Protein AF-A0A6L9EPS0-F1 (afdb_monomer)

Organism: Clostridium butyricum (NCBI:txid1492)

Mean predicted aligned error: 16.97 Å

Nearest PDB structures (foldseek):
  5bxg-assembly1_A  TM=6.285E-01  e=1.156E-06  Clostridioides difficile 630
  4les-assembly1_A  TM=7.112E-01  e=1.252E-05  Bacillus anthracis
  4eae-assembly1_A  TM=6.842E-01  e=1.317E-03  Listeria monocytogenes EGD-e
  4eae-assembly1_B  TM=6.795E-01  e=3.307E-03  Listeria monocytogenes EGD-e

Radius of gyration: 28.05 Å; Cα contacts (8 Å, |Δi|>4): 362; chains: 1; bounding box: 49×71×78 Å

InterPro domains:
  IPR029050 Immunoprotective extracellular, immunoglobulin-like domain superfamily [G3DSA:2.60.40.1240] (84-210)
  IPR029051 Domain of unknown function DUF4352 [PF11611] (85-205)

Sequence (211 aa):
MIKCKTCGADIASSAKSCPGCGAKNKKPFYTRWWFILIVIFVIIGALGSGGSKKDNSTTTANKTNDSSSISSSTDSKEENTTKNYSVGDTVELKDYKVTVNGVRTVTQDNTGYIKAEEGKEFFLVDCTVENTSSKDQAVSSIMMFKIVDKDGRSYDQALFTDANGQLDGTVGSGRKITGEYCVQVPQGQTGLELEFNSSLINNQQIIVSLN

Structure (mmCIF, N/CA/C/O backbone):
data_AF-A0A6L9EPS0-F1
#
_entry.id   AF-A0A6L9EPS0-F1
#
loop_
_atom_site.group_PDB
_atom_site.id
_atom_site.type_symbol
_atom_site.label_atom_id
_atom_site.label_alt_id
_atom_site.label_comp_id
_atom_site.label_asym_id
_atom_site.label_entity_id
_atom_site.label_seq_id
_atom_site.pdbx_PDB_ins_code
_atom_site.Cartn_x
_atom_site.Cartn_y
_atom_site.Cartn_z
_atom_site.occupancy
_atom_site.B_iso_or_equiv
_atom_site.auth_seq_id
_atom_site.auth_comp_id
_atom_site.auth_asym_id
_atom_site.auth_atom_id
_atom_site.pdbx_PDB_model_num
ATOM 1 N N . MET A 1 1 ? -21.828 38.452 -38.512 1.00 76.44 1 MET A N 1
ATOM 2 C CA . MET A 1 1 ? -22.063 38.940 -37.134 1.00 76.44 1 MET A CA 1
ATOM 3 C C . MET A 1 1 ? -22.950 37.940 -36.411 1.00 76.44 1 MET A C 1
ATOM 5 O O . MET A 1 1 ? -23.665 37.209 -37.082 1.00 76.44 1 MET A O 1
ATOM 9 N N . ILE A 1 2 ? -22.857 37.849 -35.088 1.00 85.25 2 ILE A N 1
ATOM 10 C CA . ILE A 1 2 ? -23.683 36.974 -34.246 1.00 85.25 2 ILE A CA 1
ATOM 11 C C . ILE A 1 2 ? -24.305 37.800 -33.120 1.00 85.25 2 ILE A C 1
ATOM 13 O O . ILE A 1 2 ? -23.740 38.812 -32.715 1.00 85.25 2 ILE A O 1
ATOM 17 N N . LYS A 1 3 ? -25.437 37.352 -32.581 1.00 88.44 3 LYS A N 1
ATOM 18 C CA . LYS A 1 3 ? -26.054 37.968 -31.403 1.00 88.44 3 LYS A CA 1
ATOM 19 C C . LYS A 1 3 ? -25.351 37.492 -30.133 1.00 88.44 3 LYS A C 1
ATOM 21 O O . LYS A 1 3 ? -25.090 36.298 -29.965 1.00 88.44 3 LYS A O 1
ATOM 26 N N . CYS A 1 4 ? -25.053 38.411 -29.219 1.00 84.81 4 CYS A N 1
ATOM 27 C CA . CYS A 1 4 ? -24.595 38.062 -27.882 1.00 84.81 4 CYS A CA 1
ATOM 28 C C . CYS A 1 4 ? -25.683 37.248 -27.170 1.00 84.81 4 CYS A C 1
ATOM 30 O O . CYS A 1 4 ? -26.812 37.709 -27.031 1.00 84.81 4 CYS A O 1
ATOM 32 N N . LYS A 1 5 ? -25.329 36.062 -26.668 1.00 82.75 5 LYS A N 1
ATOM 33 C CA . LYS A 1 5 ? -26.270 35.168 -25.973 1.00 82.75 5 LYS A CA 1
ATOM 34 C C . LYS A 1 5 ? -26.779 35.710 -24.632 1.00 82.75 5 LYS A C 1
ATOM 36 O O . LYS A 1 5 ? -27.714 35.146 -24.085 1.00 82.75 5 LYS A O 1
ATOM 41 N N . THR A 1 6 ? -26.157 36.761 -24.101 1.00 86.88 6 THR A N 1
ATOM 42 C CA . THR A 1 6 ? -26.504 37.340 -22.796 1.00 86.88 6 THR A CA 1
ATOM 43 C C . THR A 1 6 ? -27.324 38.618 -22.933 1.00 86.88 6 THR A C 1
ATOM 45 O O . THR A 1 6 ? -28.330 38.755 -22.253 1.00 86.88 6 THR A O 1
ATOM 48 N N . CYS A 1 7 ? -26.927 39.545 -23.812 1.00 88.62 7 CYS A N 1
ATOM 49 C CA . CYS A 1 7 ? -27.596 40.848 -23.938 1.00 88.62 7 CYS A CA 1
ATOM 50 C C . CYS A 1 7 ? -28.221 41.126 -25.313 1.00 88.62 7 CYS A C 1
ATOM 52 O O . CYS A 1 7 ? -28.772 42.201 -25.518 1.00 88.62 7 CYS A O 1
ATOM 54 N N . GLY A 1 8 ? -28.104 40.216 -26.286 1.00 86.81 8 GLY A N 1
ATOM 55 C CA . GLY A 1 8 ? -28.708 40.381 -27.614 1.00 86.81 8 GLY A CA 1
ATOM 56 C C . GLY A 1 8 ? -28.038 41.413 -28.533 1.00 86.81 8 GLY A C 1
ATOM 57 O O . GLY A 1 8 ? -28.485 41.587 -29.666 1.00 86.81 8 GLY A O 1
ATOM 58 N N . ALA A 1 9 ? -26.957 42.069 -28.100 1.00 88.38 9 ALA A N 1
ATOM 59 C CA . ALA A 1 9 ? -26.195 42.985 -28.948 1.00 88.38 9 ALA A CA 1
ATOM 60 C C . ALA A 1 9 ? -25.539 42.249 -30.130 1.00 88.38 9 ALA A C 1
ATOM 62 O O . ALA A 1 9 ? -25.075 41.113 -29.979 1.00 88.38 9 ALA A O 1
ATOM 63 N N . ASP A 1 10 ? -25.464 42.897 -31.292 1.00 89.12 10 ASP A N 1
ATOM 64 C CA . ASP A 1 10 ? -24.735 42.371 -32.447 1.00 89.12 10 ASP A CA 1
ATOM 65 C C . ASP A 1 10 ? -23.225 42.464 -32.214 1.00 89.12 10 ASP A C 1
ATOM 67 O O . ASP A 1 10 ? -22.684 43.525 -31.909 1.00 89.12 10 ASP A O 1
ATOM 71 N N . ILE A 1 11 ? -22.535 41.331 -32.337 1.00 85.38 11 ILE A N 1
ATOM 72 C CA . ILE A 1 11 ? -21.087 41.227 -32.157 1.00 85.38 11 ILE A CA 1
ATOM 73 C C . ILE A 1 11 ? -20.438 40.517 -33.350 1.00 85.38 11 ILE A C 1
ATOM 75 O O . ILE A 1 11 ? -21.043 39.685 -34.033 1.00 85.38 11 ILE A O 1
ATOM 79 N N . ALA A 1 12 ? -19.167 40.813 -33.615 1.00 81.12 12 ALA A N 1
ATOM 80 C CA . ALA A 1 12 ? -18.386 40.039 -34.573 1.00 81.12 12 ALA A CA 1
ATOM 81 C C . ALA A 1 12 ? -18.214 38.593 -34.069 1.00 81.12 12 ALA A C 1
ATOM 83 O O . ALA A 1 12 ? -17.960 38.366 -32.886 1.00 81.12 12 ALA A O 1
ATOM 84 N N . SER A 1 13 ? -18.308 37.602 -34.960 1.00 75.75 13 SER A N 1
ATOM 85 C CA . SER A 1 13 ? -18.150 36.179 -34.607 1.00 75.75 13 SER A CA 1
ATOM 86 C C . SER A 1 13 ? -16.760 35.843 -34.051 1.00 75.75 13 SER A C 1
ATOM 88 O O . SER A 1 13 ? -16.603 34.848 -33.346 1.00 75.75 13 SER A O 1
ATOM 90 N N . SER A 1 14 ? -15.762 36.682 -34.339 1.00 77.25 14 SER A N 1
ATOM 91 C CA . SER A 1 14 ? -14.388 36.588 -33.841 1.00 77.25 14 SER A CA 1
ATOM 92 C C . SER A 1 14 ? -14.139 37.333 -32.524 1.00 77.25 14 SER A C 1
ATOM 94 O O . SER A 1 14 ? -13.079 37.141 -31.927 1.00 77.25 14 SER A O 1
ATOM 96 N N . ALA A 1 15 ? -15.076 38.164 -32.047 1.00 80.19 15 ALA A N 1
ATOM 97 C CA . ALA A 1 15 ? -14.898 38.914 -30.805 1.00 80.19 15 ALA A CA 1
ATOM 98 C C . ALA A 1 15 ? -14.770 37.943 -29.624 1.00 80.19 15 ALA A C 1
ATOM 100 O O . ALA A 1 15 ? -15.574 37.025 -29.504 1.00 80.19 15 ALA A O 1
ATOM 101 N N . LYS A 1 16 ? -13.769 38.129 -28.753 1.00 79.31 16 LYS A N 1
ATOM 102 C CA . LYS A 1 16 ? -13.512 37.248 -27.593 1.00 79.31 16 LYS A CA 1
ATOM 103 C C . LYS A 1 16 ? -14.470 37.521 -26.424 1.00 79.31 16 LYS A C 1
ATOM 105 O O . LYS A 1 16 ? -14.809 36.607 -25.671 1.00 79.31 16 LYS A O 1
ATOM 110 N N . SER A 1 17 ? -14.952 38.757 -26.330 1.00 85.00 17 SER A N 1
ATOM 111 C CA . SER A 1 17 ? -15.933 39.222 -25.348 1.00 85.00 17 SER A CA 1
ATOM 112 C C . SER A 1 17 ? -16.893 40.221 -25.997 1.00 85.00 17 SER A C 1
ATOM 114 O O . SER A 1 17 ? -16.527 40.904 -26.952 1.00 85.00 17 SER A O 1
ATOM 116 N N . CYS A 1 18 ? -18.123 40.297 -25.491 1.00 85.94 18 CYS A N 1
ATOM 117 C CA . CYS A 1 18 ? -19.129 41.255 -25.934 1.00 85.94 18 CYS A CA 1
ATOM 118 C C . CYS A 1 18 ? -18.791 42.667 -25.416 1.00 85.94 18 CYS A C 1
ATOM 120 O O . CYS A 1 18 ? -18.634 42.819 -24.205 1.00 85.94 18 CYS A O 1
ATOM 122 N N . PRO A 1 19 ? -18.732 43.701 -26.275 1.00 84.38 19 PRO A N 1
ATOM 123 C CA . PRO A 1 19 ? -18.435 45.071 -25.849 1.00 84.38 19 PRO A CA 1
ATOM 124 C C . PRO A 1 19 ? -19.578 45.730 -25.061 1.00 84.38 19 PRO A C 1
ATOM 126 O O . PRO A 1 19 ? -19.325 46.663 -24.314 1.00 84.38 19 PRO A O 1
ATOM 129 N N . GLY A 1 20 ? -20.822 45.250 -25.199 1.00 85.69 20 GLY A N 1
ATOM 130 C CA . GLY A 1 20 ? -21.978 45.828 -24.504 1.00 85.69 20 GLY A CA 1
ATOM 131 C C . GLY A 1 20 ? -22.152 45.353 -23.057 1.00 85.69 20 GLY A C 1
ATOM 132 O O . GLY A 1 20 ? -22.515 46.143 -22.198 1.00 85.69 20 GLY A O 1
ATOM 133 N N . CYS A 1 21 ? -21.902 44.070 -22.772 1.00 88.31 21 CYS A N 1
ATOM 134 C CA . CYS A 1 21 ? -22.127 43.490 -21.435 1.00 88.31 21 CYS A CA 1
ATOM 135 C C . CYS A 1 21 ? -20.921 42.736 -20.852 1.00 88.31 21 CYS A C 1
ATOM 137 O O . CYS A 1 21 ? -21.019 42.154 -19.777 1.00 88.31 21 CYS A O 1
ATOM 139 N N . GLY A 1 22 ? -19.797 42.660 -21.570 1.00 84.88 22 GLY A N 1
ATOM 140 C CA . GLY A 1 22 ? -18.597 41.947 -21.118 1.00 84.88 22 GLY A CA 1
ATOM 141 C C . GLY A 1 22 ? -18.671 40.415 -21.192 1.00 84.88 22 GLY A C 1
ATOM 142 O O . GLY A 1 22 ? -17.676 39.745 -20.911 1.00 84.88 22 GLY A O 1
ATOM 143 N N . ALA A 1 23 ? -19.802 39.829 -21.605 1.00 86.56 23 ALA A N 1
ATOM 144 C CA . ALA A 1 23 ? -19.956 38.376 -21.684 1.00 86.56 23 ALA A CA 1
ATOM 145 C C . ALA A 1 23 ? -18.945 37.739 -22.658 1.00 86.56 23 ALA A C 1
ATOM 147 O O . ALA A 1 23 ? -18.790 38.180 -23.799 1.00 86.56 23 ALA A O 1
ATOM 148 N N . LYS A 1 24 ? -18.263 36.672 -22.223 1.00 82.44 24 LYS A N 1
ATOM 149 C CA . LYS A 1 24 ? -17.265 35.961 -23.040 1.00 82.44 24 LYS A CA 1
ATOM 150 C C . LYS A 1 24 ? -17.944 35.215 -24.190 1.00 82.44 24 LYS A C 1
ATOM 152 O O . LYS A 1 24 ? -18.799 34.360 -23.965 1.00 82.44 24 LYS A O 1
ATOM 157 N N . ASN A 1 25 ? -17.499 35.465 -25.415 1.00 79.19 25 ASN A N 1
ATOM 158 C CA . ASN A 1 25 ? -17.957 34.739 -26.595 1.00 79.19 25 ASN A CA 1
ATOM 159 C C . ASN A 1 25 ? -17.116 33.464 -26.760 1.00 79.19 25 ASN A C 1
ATOM 161 O O . ASN A 1 25 ? -16.078 33.442 -27.425 1.00 79.19 25 ASN A O 1
ATOM 165 N N . LYS A 1 26 ? -17.527 32.394 -26.073 1.00 71.81 26 LYS A N 1
ATOM 166 C CA . LYS A 1 26 ? -16.850 31.097 -26.164 1.00 71.81 26 LYS A CA 1
ATOM 167 C C . LYS A 1 26 ? -17.215 30.430 -27.492 1.00 71.81 26 LYS A C 1
ATOM 169 O O . LYS A 1 26 ? -18.380 30.106 -27.718 1.00 71.81 26 LYS A O 1
ATOM 174 N N . LYS A 1 27 ? -16.209 30.181 -28.340 1.00 71.19 27 LYS A N 1
ATOM 175 C CA . LYS A 1 27 ? -16.380 29.358 -29.546 1.00 71.19 27 LYS A CA 1
ATOM 176 C C . LYS A 1 27 ? -16.970 27.996 -29.153 1.00 71.19 27 LYS A C 1
ATOM 178 O O . LYS A 1 27 ? -16.518 27.418 -28.155 1.00 71.19 27 LYS A O 1
ATOM 183 N N . PRO A 1 28 ? -17.965 27.486 -29.894 1.00 72.62 28 PRO A N 1
ATOM 184 C CA . PRO A 1 28 ? -18.581 26.212 -29.571 1.00 72.62 28 PRO A CA 1
ATOM 185 C C . PRO A 1 28 ? -17.548 25.086 -29.667 1.00 72.62 28 PRO A C 1
ATOM 187 O O . PRO A 1 28 ? -16.637 25.126 -30.499 1.00 72.62 28 PRO A O 1
ATOM 190 N N . PHE A 1 29 ? -17.673 24.089 -28.791 1.00 75.62 29 PHE A N 1
ATOM 191 C CA . PHE A 1 29 ? -16.669 23.034 -28.627 1.00 75.62 29 PHE A CA 1
ATOM 192 C C . PHE A 1 29 ? -16.396 22.251 -29.923 1.00 75.62 29 PHE A C 1
ATOM 194 O O . PHE A 1 29 ? -15.259 21.832 -30.123 1.00 75.62 29 PHE A O 1
ATOM 201 N N . TYR A 1 30 ? -17.373 22.162 -30.835 1.00 77.81 30 TYR A N 1
ATOM 202 C CA . TYR A 1 30 ? -17.244 21.481 -32.128 1.00 77.81 30 TYR A CA 1
ATOM 203 C C . TYR A 1 30 ? -16.315 22.168 -33.141 1.00 77.81 30 TYR A C 1
ATOM 205 O O . TYR A 1 30 ? -15.952 21.571 -34.145 1.00 77.81 30 TYR A O 1
ATOM 213 N N . THR A 1 31 ? -15.897 23.410 -32.883 1.00 75.00 31 THR A N 1
ATOM 214 C CA . THR A 1 31 ? -14.885 24.107 -33.705 1.00 75.00 31 THR A CA 1
ATOM 215 C C . THR A 1 31 ? -13.456 23.873 -33.217 1.00 75.00 31 THR A C 1
ATOM 217 O O . THR A 1 31 ? -12.507 24.398 -33.797 1.00 75.00 31 THR A O 1
ATOM 220 N N . ARG A 1 32 ? -13.277 23.122 -32.124 1.00 83.12 32 ARG A N 1
ATOM 221 C CA . ARG A 1 32 ? -11.955 22.788 -31.593 1.00 83.12 32 ARG A CA 1
ATOM 222 C C . ARG A 1 32 ? -11.424 21.537 -32.299 1.00 83.12 32 ARG A C 1
ATOM 224 O O . ARG A 1 32 ? -12.147 20.555 -32.424 1.00 83.12 32 ARG A O 1
ATOM 231 N N . TRP A 1 33 ? -10.147 21.549 -32.679 1.00 85.19 33 TRP A N 1
ATOM 232 C CA . TRP A 1 33 ? -9.515 20.484 -33.473 1.00 85.19 33 TRP A CA 1
ATOM 233 C C . TRP A 1 33 ? -9.671 19.077 -32.864 1.00 85.19 33 TRP A C 1
ATOM 235 O O . TRP A 1 33 ? -10.027 18.145 -33.577 1.00 85.19 33 TRP A O 1
ATOM 245 N N . TRP A 1 34 ? -9.532 18.929 -31.542 1.00 87.06 34 TRP A N 1
ATOM 246 C CA . TRP A 1 34 ? -9.734 17.638 -30.861 1.00 87.06 34 TRP A CA 1
ATOM 247 C C . TRP A 1 34 ? -11.134 17.026 -31.084 1.00 87.06 34 TRP A C 1
ATOM 249 O O . TRP A 1 34 ? -11.252 15.814 -31.211 1.00 87.06 34 TRP A O 1
ATOM 259 N N . PHE A 1 35 ? -12.188 17.844 -31.208 1.00 85.50 35 PHE A N 1
ATOM 260 C CA . PHE A 1 35 ? -13.546 17.353 -31.465 1.00 85.50 35 PHE A CA 1
ATOM 261 C C . PHE A 1 35 ? -13.715 16.883 -32.916 1.00 85.50 35 PHE A C 1
ATOM 263 O O . PHE A 1 35 ? -14.392 15.891 -33.170 1.00 85.50 35 PHE A O 1
ATOM 270 N N . ILE A 1 36 ? -13.051 17.553 -33.864 1.00 86.62 36 ILE A N 1
ATOM 271 C CA . ILE A 1 36 ? -13.021 17.137 -35.274 1.00 86.62 36 ILE A CA 1
ATOM 272 C C . ILE A 1 36 ? -12.332 15.766 -35.407 1.00 86.62 36 ILE A C 1
ATOM 274 O O . ILE A 1 36 ? -12.821 14.916 -36.146 1.00 86.62 36 ILE A O 1
ATOM 278 N N . LEU A 1 37 ? -11.259 15.509 -34.644 1.00 86.62 37 LEU A N 1
ATOM 279 C CA . LEU A 1 37 ? -10.592 14.199 -34.628 1.00 86.62 37 LEU A CA 1
ATOM 280 C C . LEU A 1 37 ? -11.490 13.077 -34.084 1.00 86.62 37 LEU A C 1
ATOM 282 O O . LEU A 1 37 ? -11.513 11.996 -34.666 1.00 86.62 37 LEU A O 1
ATOM 286 N N . ILE A 1 38 ? -12.268 13.332 -33.027 1.00 87.06 38 ILE A N 1
ATOM 287 C CA . ILE A 1 38 ? -13.207 12.342 -32.467 1.00 87.06 38 ILE A CA 1
ATOM 288 C C . ILE A 1 38 ? -14.259 11.931 -33.508 1.00 87.06 38 ILE A C 1
ATOM 290 O O . ILE A 1 38 ? -14.507 10.742 -33.692 1.00 87.06 38 ILE A O 1
ATOM 294 N N . VAL A 1 39 ? -14.846 12.892 -34.230 1.00 85.50 39 VAL A N 1
ATOM 295 C CA . VAL A 1 39 ? -15.856 12.597 -35.265 1.00 85.50 39 VAL A CA 1
ATOM 296 C C . VAL A 1 39 ? -15.264 11.758 -36.405 1.00 85.50 39 VAL A C 1
ATOM 298 O O . VAL A 1 39 ? -15.912 10.820 -36.865 1.00 85.50 39 VAL A O 1
ATOM 301 N N . ILE A 1 40 ? -14.024 12.034 -36.824 1.00 84.56 40 ILE A N 1
ATOM 302 C CA . ILE A 1 40 ? -13.328 11.237 -37.848 1.00 84.56 40 ILE A CA 1
ATOM 303 C C . ILE A 1 40 ? -13.128 9.789 -37.376 1.00 84.56 40 ILE A C 1
ATOM 305 O O . ILE A 1 40 ? -13.418 8.861 -38.129 1.00 84.56 40 ILE A O 1
ATOM 309 N N . PHE A 1 41 ? -12.704 9.579 -36.127 1.00 83.62 41 PHE A N 1
ATOM 310 C CA . PHE A 1 41 ? -12.533 8.235 -35.562 1.00 83.62 41 PHE A CA 1
ATOM 311 C C . PHE A 1 41 ? -13.842 7.437 -35.510 1.00 83.62 41 PHE A C 1
ATOM 313 O O . PHE A 1 41 ? -13.843 6.246 -35.813 1.00 83.62 41 PHE A O 1
ATOM 320 N N . VAL A 1 42 ? -14.965 8.086 -35.190 1.00 82.50 42 VAL A N 1
ATOM 321 C CA . VAL A 1 42 ? -16.284 7.432 -35.165 1.00 82.50 42 VAL A CA 1
ATOM 322 C C . VAL A 1 42 ? -16.742 7.027 -36.572 1.00 82.50 42 VAL A C 1
ATOM 324 O O . VAL A 1 42 ? -17.262 5.927 -36.748 1.00 82.50 42 VAL A O 1
ATOM 327 N N . ILE A 1 43 ? -16.510 7.864 -37.591 1.00 77.38 43 ILE A N 1
ATOM 328 C CA . ILE A 1 43 ? -16.865 7.542 -38.986 1.00 77.38 43 ILE A CA 1
ATOM 329 C C . ILE A 1 43 ? -16.010 6.383 -39.521 1.00 77.38 43 ILE A C 1
ATOM 331 O O . ILE A 1 43 ? -16.536 5.491 -40.185 1.00 77.38 43 ILE A O 1
ATOM 335 N N . ILE A 1 44 ? -14.711 6.354 -39.204 1.00 70.62 44 ILE A N 1
ATOM 336 C CA . ILE A 1 44 ? -13.817 5.253 -39.598 1.00 70.62 44 ILE A CA 1
ATOM 337 C C . ILE A 1 44 ? -14.200 3.957 -38.867 1.00 70.62 44 ILE A C 1
ATOM 339 O O . ILE A 1 44 ? -14.236 2.893 -39.483 1.00 70.62 44 ILE A O 1
ATOM 343 N N . GLY A 1 45 ? -14.567 4.041 -37.584 1.00 63.62 45 GLY A N 1
ATOM 344 C CA . GLY A 1 45 ? -15.044 2.897 -36.803 1.00 63.62 45 GLY A CA 1
ATOM 345 C C . GLY A 1 45 ? -16.354 2.292 -37.322 1.00 63.62 45 GLY A C 1
ATOM 346 O O . GLY A 1 45 ? -16.552 1.084 -37.216 1.00 63.62 45 GLY A O 1
ATOM 347 N N . ALA A 1 46 ? -17.222 3.095 -37.944 1.00 56.34 46 ALA A N 1
ATOM 348 C CA . ALA A 1 46 ? -18.496 2.633 -38.500 1.00 56.34 46 ALA A CA 1
ATOM 349 C C . ALA A 1 46 ? -18.375 1.919 -39.865 1.00 56.34 46 ALA A C 1
ATOM 351 O O . ALA A 1 46 ? -19.311 1.235 -40.271 1.00 56.34 46 ALA A O 1
ATOM 352 N N . LEU A 1 47 ? -17.237 2.031 -40.564 1.00 52.47 47 LEU A N 1
ATOM 353 C CA . LEU A 1 47 ? -16.991 1.359 -41.854 1.00 52.47 47 LEU A CA 1
ATOM 354 C C . LEU A 1 47 ? -16.191 0.045 -41.724 1.00 52.47 47 LEU A C 1
ATOM 356 O O . LEU A 1 47 ? -15.977 -0.640 -42.720 1.00 52.47 47 LEU A O 1
ATOM 360 N N . GLY A 1 48 ? -15.761 -0.330 -40.514 1.00 53.38 48 GLY A N 1
ATOM 361 C CA . GLY A 1 48 ? -14.878 -1.479 -40.262 1.00 53.38 48 GLY A CA 1
ATOM 362 C C . GLY A 1 48 ? -15.558 -2.830 -40.004 1.00 53.38 48 GLY A C 1
ATOM 363 O O . GLY A 1 48 ? -14.864 -3.800 -39.712 1.00 53.38 48 GLY A O 1
ATOM 364 N N . SER A 1 49 ? -16.887 -2.930 -40.096 1.00 50.66 49 SER A N 1
ATOM 365 C CA . SER A 1 49 ? -17.617 -4.189 -39.884 1.00 50.66 49 SER A CA 1
ATOM 366 C C . SER A 1 49 ? -18.417 -4.561 -41.131 1.00 50.66 49 SER A C 1
ATOM 368 O O . SER A 1 49 ? -19.577 -4.185 -41.283 1.00 50.66 49 SER A O 1
ATOM 370 N N . GLY A 1 50 ? -17.774 -5.275 -42.061 1.00 40.66 50 GLY A N 1
ATOM 371 C CA . GLY A 1 50 ? -18.438 -5.767 -43.266 1.00 40.66 50 GLY A CA 1
ATOM 372 C C . GLY A 1 50 ? -17.538 -6.553 -44.223 1.00 40.66 50 GLY A C 1
ATOM 373 O O . GLY A 1 50 ? -16.970 -5.976 -45.139 1.00 40.66 50 GLY A O 1
ATOM 374 N N . GLY A 1 51 ? -17.509 -7.884 -44.073 1.00 36.28 51 GLY A N 1
ATOM 375 C CA . GLY A 1 51 ? -17.520 -8.794 -45.230 1.00 36.28 51 GLY A CA 1
ATOM 376 C C . GLY A 1 51 ? -16.221 -9.489 -45.678 1.00 36.28 51 GLY A C 1
ATOM 377 O O . GLY A 1 51 ? -15.406 -8.925 -46.392 1.00 36.28 51 GLY A O 1
ATOM 378 N N . SER A 1 52 ? -16.181 -10.800 -45.405 1.00 37.34 52 SER A N 1
ATOM 379 C CA . SER A 1 52 ? -16.042 -11.878 -46.409 1.00 37.34 52 SER A CA 1
ATOM 380 C C . SER A 1 52 ? -14.701 -12.146 -47.122 1.00 37.34 52 SER A C 1
ATOM 382 O O . SER A 1 52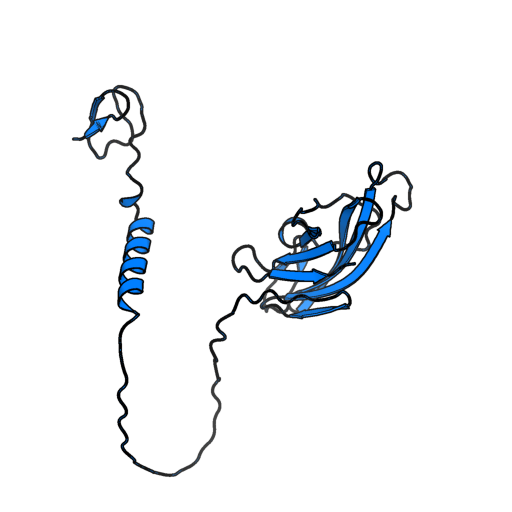 ? -14.363 -11.545 -48.133 1.00 37.34 52 SER A O 1
ATOM 384 N N . LYS A 1 53 ? -14.052 -13.224 -46.656 1.00 40.50 53 LYS A N 1
ATOM 385 C CA . LYS A 1 53 ? -13.571 -14.410 -47.405 1.00 40.50 53 LYS A CA 1
ATOM 386 C C . LYS A 1 53 ? -13.094 -14.215 -48.858 1.00 40.50 53 LYS A C 1
ATOM 388 O O . LYS A 1 53 ? -13.910 -14.048 -49.763 1.00 40.50 53 LYS A O 1
ATOM 393 N N . LYS A 1 54 ? -11.806 -14.494 -49.103 1.00 30.06 54 LYS A N 1
ATOM 394 C CA . LYS A 1 54 ? -11.349 -15.101 -50.364 1.00 30.06 54 LYS A CA 1
ATOM 395 C C . LYS A 1 54 ? -10.071 -15.918 -50.164 1.00 30.06 54 LYS A C 1
ATOM 397 O O . LYS A 1 54 ? -8.997 -15.362 -49.960 1.00 30.06 54 LYS A O 1
ATOM 402 N N . ASP A 1 55 ? -10.227 -17.235 -50.249 1.00 36.09 55 ASP A N 1
ATOM 403 C CA . ASP A 1 55 ? -9.145 -18.177 -50.512 1.00 36.09 55 ASP A CA 1
ATOM 404 C C . ASP A 1 55 ? -8.536 -17.882 -51.888 1.00 36.09 55 ASP A C 1
ATOM 406 O O . ASP A 1 55 ? -9.270 -17.689 -52.863 1.00 36.09 55 ASP A O 1
ATOM 410 N N . ASN A 1 56 ? -7.208 -17.911 -51.996 1.00 31.17 56 ASN A N 1
ATOM 411 C CA . ASN A 1 56 ? -6.584 -18.318 -53.247 1.00 31.17 56 ASN A CA 1
ATOM 412 C C . ASN A 1 56 ? -5.281 -19.074 -52.983 1.00 31.17 56 ASN A C 1
ATOM 414 O O . ASN A 1 56 ? -4.288 -18.525 -52.512 1.00 31.17 56 ASN A O 1
ATOM 418 N N . SER A 1 57 ? -5.340 -20.363 -53.298 1.00 32.69 57 SER A N 1
ATOM 419 C CA . SER A 1 57 ? -4.219 -21.282 -53.409 1.00 32.69 57 SER A CA 1
ATOM 420 C C . SER A 1 57 ? -3.417 -20.947 -54.663 1.00 32.69 57 SER A C 1
ATOM 422 O O . SER A 1 57 ? -3.999 -20.867 -55.741 1.00 32.69 57 SER A O 1
ATOM 424 N N . THR A 1 58 ? -2.094 -20.806 -54.561 1.00 28.20 58 THR A N 1
ATOM 425 C CA . THR A 1 58 ? -1.175 -21.251 -55.620 1.00 28.20 58 THR A CA 1
ATOM 426 C C . THR A 1 58 ? 0.194 -21.569 -55.019 1.00 28.20 58 THR A C 1
ATOM 428 O O . THR A 1 58 ? 0.865 -20.735 -54.420 1.00 28.20 58 THR A O 1
ATOM 431 N N . THR A 1 59 ? 0.568 -22.825 -55.203 1.00 31.12 59 THR A N 1
ATOM 432 C CA . THR A 1 59 ? 1.832 -23.497 -54.920 1.00 31.12 59 THR A CA 1
ATOM 433 C C . THR A 1 59 ? 3.019 -22.834 -55.624 1.00 31.12 59 THR A C 1
ATOM 435 O O . THR A 1 59 ? 2.927 -22.557 -56.815 1.00 31.12 59 THR A O 1
ATOM 438 N N . THR A 1 60 ? 4.171 -22.705 -54.960 1.00 29.28 60 THR A N 1
ATOM 439 C CA . THR A 1 60 ? 5.498 -22.950 -55.566 1.00 29.28 60 THR A CA 1
ATOM 440 C C . THR A 1 60 ? 6.500 -23.254 -54.454 1.00 29.28 60 THR A C 1
ATOM 442 O O . THR A 1 60 ? 6.756 -22.434 -53.579 1.00 29.28 60 THR A O 1
ATOM 445 N N . ALA A 1 61 ? 7.043 -24.468 -54.494 1.00 33.62 61 ALA A N 1
ATOM 446 C CA . ALA A 1 61 ? 8.146 -24.912 -53.663 1.00 33.62 61 ALA A CA 1
ATOM 447 C C . ALA A 1 61 ? 9.478 -24.453 -54.272 1.00 33.62 61 ALA A C 1
ATOM 449 O O . ALA A 1 61 ? 9.697 -24.647 -55.466 1.00 33.62 61 ALA A O 1
ATOM 450 N N . ASN A 1 62 ? 10.393 -23.940 -53.446 1.00 31.81 62 ASN A N 1
ATOM 451 C CA . ASN A 1 62 ? 11.823 -24.104 -53.689 1.00 31.81 62 ASN A CA 1
ATOM 452 C C . ASN A 1 62 ? 12.608 -24.099 -52.364 1.00 31.81 62 ASN A C 1
ATOM 454 O O . ASN A 1 62 ? 12.355 -23.282 -51.481 1.00 31.81 62 ASN A O 1
ATOM 458 N N . LYS A 1 63 ? 13.525 -25.063 -52.224 1.00 38.69 63 LYS A N 1
ATOM 459 C CA . LYS A 1 63 ? 14.470 -25.241 -51.104 1.00 38.69 63 LYS A CA 1
ATOM 460 C C . LYS A 1 63 ? 15.617 -24.224 -51.202 1.00 38.69 63 LYS A C 1
ATOM 462 O O . LYS A 1 63 ? 16.088 -24.033 -52.314 1.00 38.69 63 LYS A O 1
ATOM 467 N N . THR A 1 64 ? 16.118 -23.697 -50.072 1.00 25.95 64 THR A N 1
ATOM 468 C CA . THR A 1 64 ? 17.424 -24.034 -49.424 1.00 25.95 64 THR A CA 1
ATOM 469 C C . THR A 1 64 ? 17.804 -23.053 -48.290 1.00 25.95 64 THR A C 1
ATOM 471 O O . THR A 1 64 ? 17.517 -21.868 -48.383 1.00 25.95 64 THR A O 1
ATOM 474 N N . ASN A 1 65 ? 18.449 -23.609 -47.251 1.00 33.62 65 ASN A N 1
ATOM 475 C CA . ASN A 1 65 ? 19.118 -23.074 -46.041 1.00 33.62 65 ASN A 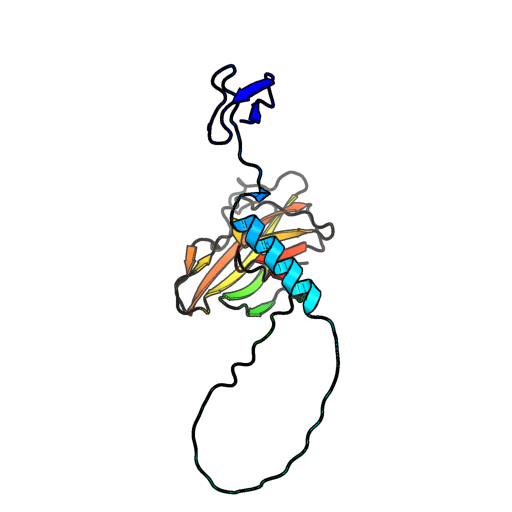CA 1
ATOM 476 C C . ASN A 1 65 ? 19.636 -21.613 -46.034 1.00 33.62 65 ASN A C 1
ATOM 478 O O . ASN A 1 65 ? 20.310 -21.219 -46.978 1.00 33.62 65 ASN A O 1
ATOM 482 N N . ASP A 1 66 ? 19.462 -20.873 -44.924 1.00 28.17 66 ASP A N 1
ATOM 483 C CA . ASP A 1 66 ? 20.474 -20.604 -43.866 1.00 28.17 66 ASP A CA 1
ATOM 484 C C . ASP A 1 66 ? 19.892 -19.669 -42.764 1.00 28.17 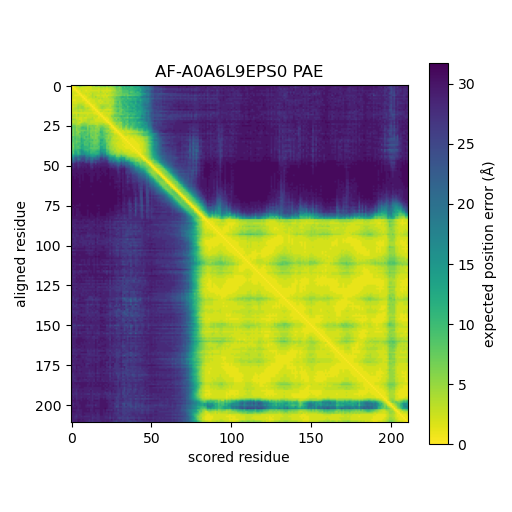66 ASP A C 1
ATOM 486 O O . ASP A 1 66 ? 18.824 -19.083 -42.922 1.00 28.17 66 ASP A O 1
ATOM 490 N N . SER A 1 67 ? 20.587 -19.593 -41.630 1.00 35.66 67 SER A N 1
ATOM 491 C CA . SER A 1 67 ? 20.298 -18.930 -40.356 1.00 35.66 67 SER A CA 1
ATOM 492 C C . SER A 1 67 ? 20.031 -17.423 -40.430 1.00 35.66 67 SER A C 1
ATOM 494 O O . SER A 1 67 ? 20.763 -16.692 -41.093 1.00 35.66 67 SER A O 1
ATOM 496 N N . SER A 1 68 ? 19.111 -16.932 -39.590 1.00 31.12 68 SER A N 1
ATOM 497 C CA . SER A 1 68 ? 19.364 -15.907 -38.551 1.00 31.12 68 SER A CA 1
ATOM 498 C C . SER A 1 68 ? 18.055 -15.306 -38.027 1.00 31.12 68 SER A C 1
ATOM 500 O O . SER A 1 68 ? 17.142 -15.003 -38.787 1.00 31.12 68 SER A O 1
ATOM 502 N N . SER A 1 69 ? 18.012 -15.156 -36.701 1.00 39.22 69 SER A N 1
ATOM 503 C CA . SER A 1 69 ? 17.182 -14.266 -35.875 1.00 39.22 69 SER A CA 1
ATOM 504 C C . SER A 1 69 ? 16.255 -13.275 -36.591 1.00 39.22 69 SER A C 1
ATOM 506 O O . SER A 1 69 ? 16.747 -12.466 -37.369 1.00 39.22 69 SER A O 1
ATOM 508 N N . ILE A 1 70 ? 14.983 -13.205 -36.174 1.00 30.48 70 ILE A N 1
ATOM 509 C CA . ILE A 1 70 ? 14.291 -11.944 -35.843 1.00 30.48 70 ILE A CA 1
ATOM 510 C C . ILE A 1 70 ? 12.979 -12.235 -35.101 1.00 30.48 70 ILE A C 1
ATOM 512 O O . ILE A 1 70 ? 12.200 -13.113 -35.461 1.00 30.48 70 ILE A O 1
ATOM 516 N N . SER A 1 71 ? 12.813 -11.449 -34.039 1.00 35.50 71 SER A N 1
ATOM 517 C CA . SER A 1 71 ? 11.679 -11.241 -33.149 1.00 35.50 71 SER A CA 1
ATOM 518 C C . SER A 1 71 ? 10.298 -11.618 -33.675 1.00 35.50 71 SER A C 1
ATOM 520 O O . SER A 1 71 ? 9.734 -10.967 -34.552 1.00 35.50 71 SER A O 1
ATOM 522 N N . SER A 1 72 ? 9.676 -12.552 -32.967 1.00 29.75 72 SER A N 1
ATOM 523 C CA . SER A 1 72 ? 8.230 -12.617 -32.803 1.00 29.75 72 SER A CA 1
ATOM 524 C C . SER A 1 72 ? 7.774 -11.474 -31.887 1.00 29.75 72 SER A C 1
ATOM 526 O O . SER A 1 72 ? 7.593 -11.662 -30.684 1.00 29.75 72 SER A O 1
ATOM 528 N N . SER A 1 73 ? 7.594 -10.274 -32.437 1.00 39.50 73 SER A N 1
ATOM 529 C CA . SER A 1 73 ? 6.742 -9.259 -31.815 1.00 39.50 73 SER A CA 1
ATOM 530 C C . SER A 1 73 ? 5.294 -9.693 -32.020 1.00 39.50 73 SER A C 1
ATOM 532 O O . SER A 1 73 ? 4.647 -9.332 -32.999 1.00 39.50 73 SER A O 1
ATOM 534 N N . THR A 1 74 ? 4.829 -10.552 -31.115 1.00 31.00 74 THR A N 1
ATOM 535 C CA . THR A 1 74 ? 3.400 -10.790 -30.936 1.00 31.00 74 THR A CA 1
ATOM 536 C C . THR A 1 74 ? 2.870 -9.588 -30.174 1.00 31.00 74 THR A C 1
ATOM 538 O O . THR A 1 74 ? 3.200 -9.400 -29.005 1.00 31.00 74 THR A O 1
ATOM 541 N N . ASP A 1 75 ? 2.099 -8.759 -30.872 1.00 39.41 75 ASP A N 1
ATOM 542 C CA . ASP A 1 75 ? 1.201 -7.771 -30.288 1.00 39.41 75 ASP A CA 1
ATOM 543 C C . ASP A 1 75 ? 0.265 -8.484 -29.302 1.00 39.41 75 ASP A C 1
ATOM 545 O O . ASP A 1 75 ? -0.786 -9.016 -29.669 1.00 39.41 75 ASP A O 1
ATOM 549 N N . SER A 1 76 ? 0.662 -8.520 -28.031 1.00 37.06 76 SER A N 1
ATOM 550 C CA . SER A 1 76 ? -0.243 -8.845 -26.939 1.00 37.06 76 SER A CA 1
ATOM 551 C C . SER A 1 76 ? -1.183 -7.665 -26.766 1.00 37.06 76 SER A C 1
ATOM 553 O O . SER A 1 76 ? -0.884 -6.677 -26.101 1.00 37.06 76 SER A O 1
ATOM 555 N N . LYS A 1 77 ? -2.341 -7.789 -27.408 1.00 37.78 77 LYS A N 1
ATOM 556 C CA . LYS A 1 77 ? -3.564 -7.077 -27.065 1.00 37.78 77 LYS A CA 1
ATOM 557 C C . LYS A 1 77 ? -3.808 -7.287 -25.564 1.00 37.78 77 LYS A C 1
ATOM 559 O O . LYS A 1 77 ? -4.256 -8.358 -25.169 1.00 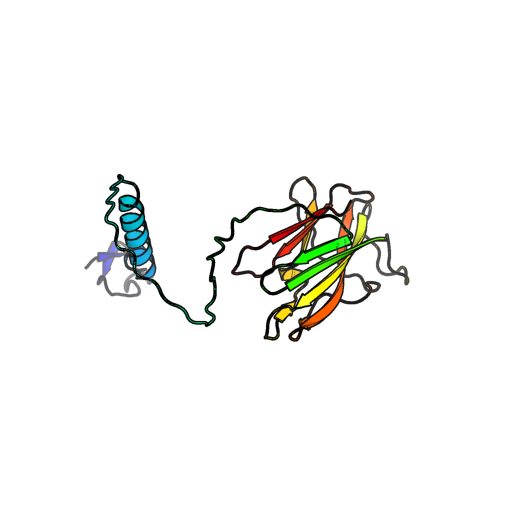37.78 77 LYS A O 1
ATOM 564 N N . GLU A 1 78 ? -3.449 -6.295 -24.747 1.00 41.59 78 GLU A N 1
ATOM 565 C CA . GLU A 1 78 ? -3.729 -6.267 -23.307 1.00 41.59 78 GLU A CA 1
ATOM 566 C C . GLU A 1 78 ? -5.244 -6.246 -23.101 1.00 41.59 78 GLU A C 1
ATOM 568 O O . GLU A 1 78 ? -5.916 -5.213 -23.095 1.00 41.59 78 GLU A O 1
ATOM 573 N N . GLU A 1 79 ? -5.794 -7.445 -22.983 1.00 38.50 79 GLU A N 1
ATOM 574 C CA . GLU A 1 79 ? -7.104 -7.681 -22.423 1.00 38.50 79 GLU A CA 1
ATOM 575 C C . GLU A 1 79 ? -7.044 -7.218 -20.961 1.00 38.50 79 GLU A C 1
ATOM 577 O O . GLU A 1 79 ? -6.241 -7.714 -20.171 1.00 38.50 79 GLU A O 1
ATOM 582 N N . ASN A 1 80 ? -7.848 -6.208 -20.616 1.00 44.69 80 ASN A N 1
ATOM 583 C CA . ASN A 1 80 ? -8.055 -5.750 -19.241 1.00 44.69 80 ASN A CA 1
ATOM 584 C C . ASN A 1 80 ? -8.821 -6.839 -18.470 1.00 44.69 80 ASN A C 1
ATOM 586 O O . ASN A 1 80 ? -10.002 -6.697 -18.166 1.00 44.69 80 ASN A O 1
ATOM 590 N N . THR A 1 81 ? -8.175 -7.974 -18.215 1.00 47.56 81 THR A N 1
ATOM 591 C CA . THR A 1 81 ? -8.697 -8.996 -17.316 1.00 47.56 81 THR A CA 1
ATOM 592 C C . THR A 1 81 ? -8.219 -8.653 -15.916 1.00 47.56 81 THR A C 1
ATOM 594 O O . THR A 1 81 ? -7.052 -8.881 -15.591 1.00 47.56 81 THR A O 1
ATOM 597 N N . THR A 1 82 ? -9.106 -8.101 -15.094 1.00 55.81 82 THR A N 1
ATOM 598 C CA . THR A 1 82 ? -8.909 -8.021 -13.646 1.00 55.81 82 THR A CA 1
ATOM 599 C C . THR A 1 82 ? -8.699 -9.443 -13.127 1.00 55.81 82 THR A C 1
ATOM 601 O O . THR A 1 82 ? -9.625 -10.254 -13.122 1.00 55.81 82 THR A O 1
ATOM 604 N N . LYS A 1 83 ? -7.455 -9.786 -12.786 1.00 67.12 83 LYS A N 1
ATOM 605 C CA . LYS A 1 83 ? -7.111 -11.051 -12.133 1.00 67.12 83 LYS A CA 1
ATOM 606 C C . LYS A 1 83 ? -7.097 -10.814 -10.627 1.00 67.12 83 LYS A C 1
ATOM 608 O O . LYS A 1 83 ? -6.487 -9.849 -10.175 1.00 67.12 83 LYS A O 1
ATOM 613 N N . ASN A 1 84 ? -7.756 -11.702 -9.888 1.00 78.62 84 ASN A N 1
ATOM 614 C CA . ASN A 1 84 ? -7.744 -11.697 -8.430 1.00 78.62 84 ASN A CA 1
ATOM 615 C C . ASN A 1 84 ? -6.510 -12.463 -7.947 1.00 78.62 84 ASN A C 1
ATOM 617 O O . ASN A 1 84 ? -6.310 -13.617 -8.333 1.00 78.62 84 ASN A O 1
ATOM 621 N N . TYR A 1 85 ? -5.703 -11.815 -7.116 1.00 91.62 85 TYR A N 1
ATOM 622 C CA . TYR A 1 85 ? -4.501 -12.371 -6.496 1.00 91.62 85 TYR A CA 1
ATOM 623 C C . TYR A 1 85 ? -4.692 -12.494 -4.984 1.00 91.62 85 TYR A C 1
ATOM 625 O O . TYR A 1 85 ? -5.627 -11.923 -4.424 1.00 91.62 85 TYR A O 1
ATOM 633 N N . SER A 1 86 ? -3.813 -13.232 -4.314 1.00 93.12 86 SER A N 1
ATOM 634 C CA . SER A 1 86 ? -3.830 -13.408 -2.857 1.00 93.12 86 SER A CA 1
ATOM 635 C C . SER A 1 86 ? -2.545 -12.885 -2.213 1.00 93.12 86 SER A C 1
ATOM 637 O O . SER A 1 86 ? -1.524 -12.711 -2.878 1.00 93.12 86 SER A O 1
ATOM 639 N N . VAL A 1 87 ? -2.574 -12.649 -0.899 1.00 96.00 87 VAL A N 1
ATOM 640 C CA . VAL A 1 87 ? -1.360 -12.358 -0.119 1.00 96.00 87 VAL A CA 1
ATOM 641 C C . VAL A 1 87 ? -0.309 -13.452 -0.350 1.00 96.00 87 VAL A C 1
ATOM 643 O O . VAL A 1 87 ? -0.614 -14.643 -0.295 1.00 96.00 87 VAL A O 1
ATOM 646 N N . GLY A 1 88 ? 0.933 -13.040 -0.600 1.00 93.69 88 GLY A N 1
ATOM 647 C CA . GLY A 1 88 ? 2.057 -13.902 -0.965 1.00 93.69 88 GLY A CA 1
ATOM 648 C C . GLY A 1 88 ? 2.296 -14.009 -2.473 1.00 93.69 88 GLY A C 1
ATOM 649 O O . GLY A 1 88 ? 3.412 -14.340 -2.885 1.00 93.69 88 GLY A O 1
ATOM 650 N N . ASP A 1 89 ? 1.305 -13.679 -3.306 1.00 91.44 89 ASP A N 1
ATOM 651 C CA . ASP A 1 89 ? 1.487 -13.671 -4.753 1.00 91.44 89 ASP A CA 1
ATOM 652 C C . ASP A 1 89 ? 2.398 -12.525 -5.188 1.00 91.44 89 ASP A C 1
ATOM 654 O O . ASP A 1 89 ? 2.398 -11.422 -4.636 1.00 91.44 89 ASP A O 1
ATOM 658 N N . THR A 1 90 ? 3.166 -12.796 -6.239 1.00 93.88 90 THR A N 1
ATOM 659 C CA . THR A 1 90 ? 3.964 -11.792 -6.934 1.00 93.88 90 THR A CA 1
ATOM 660 C C . THR A 1 90 ? 3.389 -11.575 -8.321 1.00 93.88 90 THR A C 1
ATOM 662 O O . THR A 1 90 ? 3.369 -12.486 -9.149 1.00 93.88 90 THR A O 1
ATOM 665 N N . VAL A 1 91 ? 2.930 -10.355 -8.573 1.00 91.25 91 VAL A N 1
ATOM 666 C CA . VAL A 1 91 ? 2.259 -9.965 -9.807 1.00 91.25 91 VAL A CA 1
ATOM 667 C C . VAL A 1 91 ? 3.212 -9.159 -10.668 1.00 91.25 91 VAL A C 1
ATOM 669 O O . VAL A 1 91 ? 3.756 -8.143 -10.237 1.00 91.25 91 VAL A O 1
ATOM 672 N N . GLU A 1 92 ? 3.422 -9.621 -11.895 1.00 89.62 92 GLU A N 1
ATOM 673 C CA . GLU A 1 92 ? 4.243 -8.926 -12.879 1.00 89.62 92 GLU A CA 1
ATOM 674 C C . GLU A 1 92 ? 3.358 -8.035 -13.754 1.00 89.62 92 GLU A C 1
ATOM 676 O O . GLU A 1 92 ? 2.390 -8.489 -14.365 1.00 89.62 92 GLU A O 1
ATOM 681 N N . LEU A 1 93 ? 3.697 -6.754 -13.766 1.00 87.69 93 LEU A N 1
ATOM 682 C CA . LEU A 1 93 ? 3.117 -5.691 -14.573 1.00 87.69 93 LEU A CA 1
ATOM 683 C C . LEU A 1 93 ? 4.174 -5.223 -15.571 1.00 87.69 93 LEU A C 1
ATOM 685 O O . LEU A 1 93 ? 5.347 -5.582 -15.471 1.00 87.69 93 LEU A O 1
ATOM 689 N N . LYS A 1 94 ? 3.778 -4.376 -16.522 1.00 85.94 94 LYS A N 1
ATOM 690 C CA . LYS A 1 94 ? 4.697 -3.888 -17.558 1.00 85.94 94 LYS A CA 1
ATOM 691 C C . LYS A 1 94 ? 6.005 -3.303 -17.002 1.00 85.94 94 LYS A C 1
ATOM 693 O O . LYS A 1 94 ? 7.076 -3.678 -17.467 1.00 85.94 94 LYS A O 1
ATOM 698 N N . ASP A 1 95 ? 5.898 -2.385 -16.042 1.00 90.88 95 ASP A N 1
ATOM 699 C CA . ASP A 1 95 ? 7.040 -1.635 -15.489 1.00 90.88 95 ASP A CA 1
ATOM 700 C C . ASP A 1 95 ? 7.334 -1.976 -14.016 1.00 90.88 95 ASP A C 1
ATOM 702 O O . ASP A 1 95 ? 8.291 -1.457 -13.434 1.00 90.88 95 ASP A O 1
ATOM 706 N N . TYR A 1 96 ? 6.525 -2.851 -13.411 1.00 93.31 96 TYR A N 1
ATOM 707 C CA . TYR A 1 96 ? 6.633 -3.203 -12.000 1.00 93.31 96 TYR A CA 1
ATOM 708 C C . TYR A 1 96 ? 6.459 -4.696 -11.754 1.00 93.31 96 TYR A C 1
ATOM 710 O O . TYR A 1 96 ? 5.726 -5.381 -12.458 1.00 93.31 96 TYR A O 1
ATOM 718 N N . LYS A 1 97 ? 7.046 -5.182 -10.666 1.00 94.81 97 LYS A N 1
ATOM 719 C CA . LYS A 1 97 ? 6.665 -6.434 -10.017 1.00 94.81 97 LYS A CA 1
ATOM 720 C C . LYS A 1 97 ? 6.219 -6.116 -8.594 1.00 94.81 97 LYS A C 1
ATOM 722 O O . LYS A 1 97 ? 6.951 -5.464 -7.854 1.00 94.81 97 LYS A O 1
ATOM 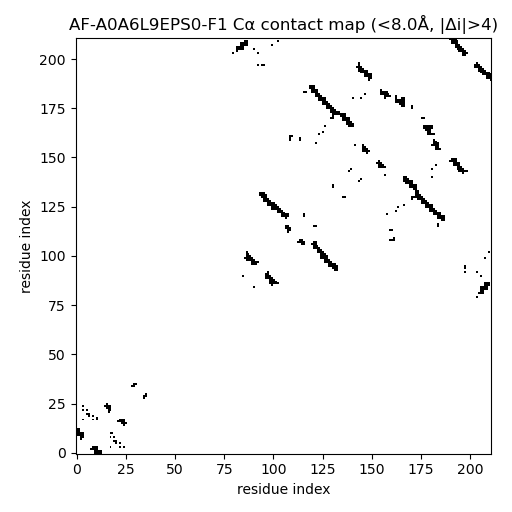727 N N . VAL A 1 98 ? 5.002 -6.517 -8.239 1.00 95.94 98 VAL A N 1
ATOM 728 C CA . VAL A 1 98 ? 4.364 -6.164 -6.964 1.00 95.94 98 VAL A CA 1
ATOM 729 C C . VAL A 1 98 ? 4.074 -7.424 -6.170 1.00 95.94 98 VAL A C 1
ATOM 731 O O . VAL A 1 98 ? 3.491 -8.369 -6.696 1.00 95.94 98 VAL A O 1
ATOM 734 N N . THR A 1 99 ? 4.451 -7.422 -4.899 1.00 97.62 99 THR A N 1
ATOM 735 C CA . THR A 1 99 ? 4.195 -8.517 -3.963 1.00 97.62 99 THR A CA 1
ATOM 736 C C . THR A 1 99 ? 3.513 -7.957 -2.727 1.00 97.62 99 THR A C 1
ATOM 738 O O . THR A 1 99 ? 4.016 -7.001 -2.138 1.00 97.62 99 THR A O 1
ATOM 741 N N . VAL A 1 100 ? 2.401 -8.563 -2.309 1.00 97.75 100 VAL A N 1
ATOM 742 C CA . VAL A 1 100 ? 1.825 -8.322 -0.978 1.00 97.75 100 VAL A CA 1
ATOM 743 C C . VAL A 1 100 ? 2.418 -9.361 -0.038 1.00 97.75 100 VAL A C 1
ATOM 745 O O . VAL A 1 100 ? 2.087 -10.539 -0.128 1.00 97.75 100 VAL A O 1
ATOM 748 N N . ASN A 1 101 ? 3.340 -8.938 0.823 1.00 98.00 101 ASN A N 1
ATOM 749 C CA . ASN A 1 101 ? 4.121 -9.819 1.687 1.00 98.00 101 ASN A CA 1
ATOM 750 C C . ASN A 1 101 ? 3.288 -10.339 2.870 1.00 98.00 101 ASN A C 1
ATOM 752 O O . ASN A 1 101 ? 3.472 -11.474 3.308 1.00 98.00 101 ASN A O 1
ATOM 756 N N . GLY A 1 102 ? 2.381 -9.513 3.394 1.00 98.00 102 GLY A N 1
ATOM 757 C CA . GLY A 1 102 ? 1.579 -9.844 4.565 1.00 98.00 102 GLY A CA 1
ATOM 758 C C . GLY A 1 102 ? 0.656 -8.712 4.995 1.00 98.00 102 GLY A C 1
ATOM 759 O O . GLY A 1 102 ? 0.745 -7.588 4.500 1.00 98.00 102 GLY A O 1
ATOM 760 N N . VAL A 1 103 ? -0.226 -9.024 5.943 1.00 98.38 103 VAL A N 1
ATOM 761 C CA . VAL A 1 103 ? -1.137 -8.062 6.569 1.00 98.38 103 VAL A CA 1
ATOM 762 C C . VAL A 1 103 ? -1.054 -8.172 8.084 1.00 98.38 103 VAL A C 1
ATOM 764 O O . VAL A 1 103 ? -0.861 -9.263 8.627 1.00 98.38 103 VAL A O 1
ATOM 767 N N . ARG A 1 104 ? -1.217 -7.049 8.780 1.00 97.81 104 ARG A N 1
ATOM 768 C CA . ARG A 1 104 ? -1.373 -7.021 10.237 1.00 97.81 104 ARG A CA 1
ATOM 769 C C . ARG A 1 104 ? -2.346 -5.932 10.652 1.00 97.81 104 ARG A C 1
ATOM 771 O O . ARG A 1 104 ? -2.486 -4.926 9.958 1.00 97.81 104 ARG A O 1
ATOM 778 N N . THR A 1 105 ? -2.955 -6.108 11.819 1.00 98.19 105 THR A N 1
ATOM 779 C CA . THR A 1 105 ? -3.785 -5.074 12.434 1.00 98.19 105 THR A CA 1
ATOM 780 C C . THR A 1 105 ? -3.298 -4.717 13.827 1.00 98.19 105 THR A C 1
ATOM 782 O O . THR A 1 105 ? -2.718 -5.541 14.538 1.00 98.19 105 THR A O 1
ATOM 785 N N . VAL A 1 106 ? -3.487 -3.452 14.195 1.00 97.81 106 VAL A N 1
ATOM 786 C CA . VAL A 1 106 ? -3.164 -2.904 15.518 1.00 97.81 106 VAL A CA 1
ATOM 787 C C . VAL A 1 106 ? -4.153 -1.797 15.865 1.00 97.81 106 VAL A C 1
ATOM 789 O O . VAL A 1 106 ? -4.648 -1.093 14.991 1.00 97.81 106 VAL A O 1
ATOM 792 N N . THR A 1 107 ? -4.433 -1.593 17.148 1.00 97.56 107 THR A N 1
ATOM 793 C CA . THR A 1 107 ? -5.330 -0.513 17.602 1.00 97.56 107 THR A CA 1
ATOM 794 C C . THR A 1 107 ? -4.584 0.764 17.984 1.00 97.56 107 THR A C 1
ATOM 796 O O . THR A 1 107 ? -5.197 1.821 18.128 1.00 97.56 107 THR A O 1
ATOM 799 N N . GLN A 1 108 ? -3.264 0.686 18.144 1.00 96.81 108 GLN A N 1
ATOM 800 C CA . GLN A 1 108 ? -2.399 1.809 18.485 1.00 96.81 108 GLN A CA 1
ATOM 801 C C . GLN A 1 108 ? -0.957 1.544 18.045 1.00 96.81 108 GLN A C 1
ATOM 803 O O . GLN A 1 108 ? -0.584 0.401 17.769 1.00 96.81 108 GLN A O 1
ATOM 808 N N . ASP A 1 109 ? -0.159 2.602 17.989 1.00 96.00 109 ASP A N 1
ATOM 809 C CA . ASP A 1 109 ? 1.288 2.522 17.824 1.00 96.00 109 ASP A CA 1
ATOM 810 C C . ASP A 1 109 ? 1.982 2.022 19.111 1.00 96.00 109 ASP A C 1
ATOM 812 O O . ASP A 1 109 ? 1.368 1.911 20.176 1.00 96.00 109 ASP A O 1
ATOM 816 N N . ASN A 1 110 ? 3.277 1.710 19.043 1.00 94.62 110 ASN A N 1
ATOM 817 C CA . ASN A 1 110 ? 4.059 1.202 20.175 1.00 94.62 110 ASN A CA 1
ATOM 818 C C . ASN A 1 110 ? 4.221 2.245 21.285 1.00 94.62 110 ASN A C 1
ATOM 820 O O . ASN A 1 110 ? 4.528 1.882 22.421 1.00 94.62 110 ASN A O 1
ATOM 824 N N . THR A 1 111 ? 4.032 3.532 20.980 1.00 94.06 111 THR A N 1
ATOM 825 C CA . THR A 1 111 ? 4.043 4.594 21.993 1.00 94.06 111 THR A CA 1
ATOM 826 C C . THR A 1 111 ? 2.708 4.711 22.734 1.00 94.06 111 THR A C 1
ATOM 828 O O . THR A 1 111 ? 2.672 5.191 23.868 1.00 94.06 111 THR A O 1
ATOM 831 N N . GLY A 1 112 ? 1.611 4.261 22.115 1.00 93.69 112 GLY A N 1
ATOM 832 C CA . GLY A 1 112 ? 0.248 4.408 22.611 1.00 93.69 112 GLY A CA 1
ATOM 833 C C . GLY A 1 112 ? -0.326 5.820 22.455 1.00 93.69 112 GLY A C 1
ATOM 834 O O . GLY A 1 112 ? -1.419 6.076 22.968 1.00 93.69 112 GLY A O 1
ATOM 835 N N . TYR A 1 113 ? 0.375 6.746 21.791 1.00 93.69 113 TYR A N 1
ATOM 836 C CA . TYR A 1 113 ? -0.119 8.104 21.533 1.00 93.69 113 TYR A CA 1
ATOM 837 C C . TYR A 1 113 ? -0.957 8.185 20.259 1.00 93.69 113 TYR A C 1
ATOM 839 O O . TYR A 1 113 ? -1.903 8.973 20.208 1.00 93.69 113 TYR A O 1
ATOM 847 N N . ILE A 1 114 ? -0.645 7.367 19.253 1.00 96.31 114 ILE A N 1
ATOM 848 C CA . ILE A 1 114 ? -1.430 7.274 18.026 1.00 96.31 114 ILE A CA 1
ATOM 849 C C . ILE A 1 114 ? -2.352 6.071 18.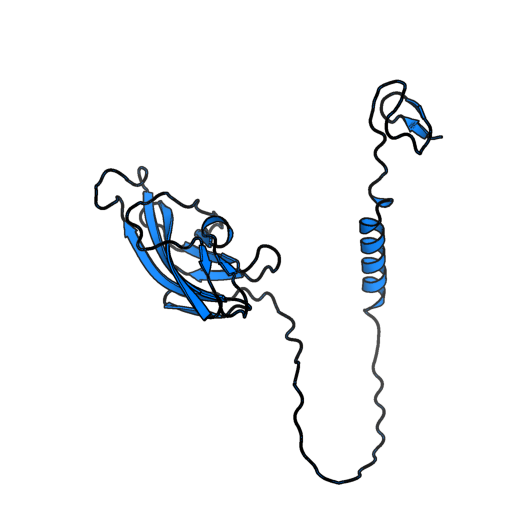161 1.00 96.31 114 ILE A C 1
ATOM 851 O O . ILE A 1 114 ? -1.913 4.924 18.164 1.00 96.31 114 ILE A O 1
ATOM 855 N N . LYS A 1 115 ? -3.650 6.342 18.279 1.00 97.06 115 LYS A N 1
ATOM 856 C CA . LYS A 1 115 ? -4.692 5.325 18.427 1.00 97.06 115 LYS A CA 1
ATOM 857 C C . LYS A 1 115 ? -5.643 5.386 17.248 1.00 97.06 115 LYS A C 1
ATOM 859 O O . LYS A 1 115 ? -5.897 6.469 16.720 1.00 97.06 115 LYS A O 1
ATOM 864 N N . ALA A 1 116 ? -6.170 4.230 16.868 1.00 97.44 116 ALA A N 1
ATOM 865 C CA . ALA A 1 116 ? -7.270 4.171 15.927 1.00 97.44 116 ALA A CA 1
ATOM 866 C C . ALA A 1 116 ? -8.495 4.879 16.526 1.00 97.44 116 ALA A C 1
ATOM 868 O O . ALA A 1 116 ? -8.659 4.964 17.749 1.00 97.44 116 ALA A O 1
ATOM 869 N N . GLU A 1 117 ? -9.350 5.402 15.655 1.00 97.81 117 GLU A N 1
ATOM 870 C CA . GLU A 1 117 ? -10.638 5.952 16.060 1.00 97.81 117 GLU A CA 1
ATOM 871 C C . GLU A 1 117 ? -11.502 4.884 16.751 1.00 97.81 117 GLU A C 1
ATOM 873 O O . GLU A 1 117 ? -11.305 3.678 16.585 1.00 97.81 117 GLU A O 1
ATOM 878 N N . GLU A 1 118 ? -12.486 5.328 17.532 1.00 97.56 118 GLU A N 1
ATOM 879 C CA . GLU A 1 118 ? -13.385 4.424 18.248 1.00 97.56 118 GLU A CA 1
ATOM 880 C C . GLU A 1 118 ? -14.061 3.424 17.290 1.00 97.56 118 GLU A C 1
ATOM 882 O O . GLU A 1 118 ? -14.645 3.802 16.274 1.00 97.56 118 GLU A O 1
ATOM 887 N N . GLY A 1 119 ? -13.960 2.131 17.616 1.00 97.69 119 GLY A N 1
ATOM 888 C CA . GLY A 1 119 ? -14.501 1.038 16.801 1.00 97.69 119 GLY A CA 1
ATOM 889 C C . GLY A 1 119 ? -13.682 0.685 15.552 1.00 97.69 119 GLY A C 1
ATOM 890 O O . GLY A 1 119 ? -14.132 -0.143 14.756 1.00 97.69 119 GLY A O 1
ATOM 891 N N . LYS A 1 120 ? -12.498 1.282 15.366 1.00 98.50 120 LYS A N 1
ATOM 892 C CA . LYS A 1 120 ? -11.590 1.000 14.250 1.00 98.50 120 LYS A CA 1
ATOM 893 C C . LYS A 1 120 ? -10.279 0.364 14.708 1.00 98.50 120 LYS A C 1
ATOM 895 O O . LYS A 1 120 ? -9.916 0.384 15.882 1.00 98.50 120 LYS A O 1
ATOM 900 N N . GLU A 1 121 ? -9.550 -0.174 13.741 1.00 98.31 121 GLU A N 1
ATOM 901 C CA . GLU A 1 121 ? -8.159 -0.595 13.868 1.00 98.31 121 GLU A CA 1
ATOM 902 C C . GLU A 1 121 ? -7.346 -0.091 12.670 1.00 98.31 121 GLU A C 1
ATOM 904 O O . GLU A 1 121 ? 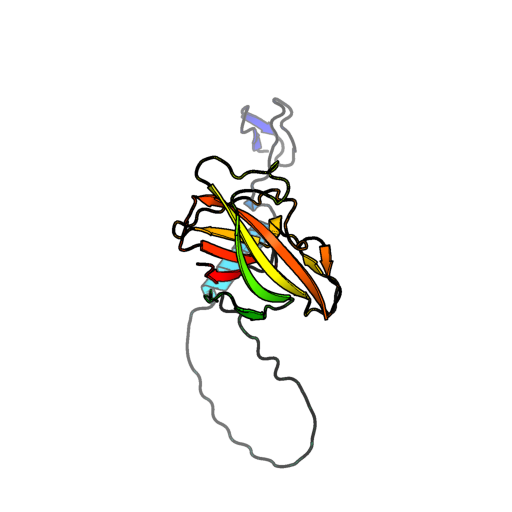-7.888 0.159 11.588 1.00 98.31 121 GLU A O 1
ATOM 909 N N . PHE A 1 122 ? -6.039 0.070 12.856 1.00 98.62 122 PHE A N 1
ATOM 910 C CA . PHE A 1 122 ? -5.121 0.253 11.743 1.00 98.62 122 PHE A CA 1
ATOM 911 C C . PHE A 1 122 ? -4.938 -1.084 11.034 1.00 98.62 122 PHE A C 1
ATOM 913 O O . PHE A 1 122 ? -4.606 -2.085 11.671 1.00 98.62 122 PHE A O 1
ATOM 920 N N . PHE A 1 123 ? -5.118 -1.082 9.720 1.00 98.62 123 PHE A N 1
ATOM 921 C CA . PHE A 1 123 ? -4.859 -2.211 8.840 1.00 98.62 123 PHE A CA 1
ATOM 922 C C . PHE A 1 123 ? -3.631 -1.889 7.997 1.00 98.62 123 PHE A C 1
ATOM 924 O O . PHE A 1 123 ? -3.636 -0.922 7.233 1.00 98.62 123 PHE A O 1
ATOM 931 N N . LEU A 1 124 ? -2.571 -2.677 8.167 1.00 98.50 124 LEU A N 1
ATOM 932 C CA . LEU A 1 124 ? -1.287 -2.469 7.513 1.00 98.50 124 LEU A CA 1
ATOM 933 C C . LEU A 1 124 ? -1.008 -3.596 6.532 1.00 98.50 124 LEU A C 1
ATOM 935 O O . LEU A 1 124 ? -1.086 -4.772 6.891 1.00 98.50 124 LEU A O 1
ATOM 939 N N . VAL A 1 125 ? -0.649 -3.219 5.308 1.00 98.56 125 VAL A N 1
ATOM 940 C CA . VAL A 1 125 ? -0.318 -4.142 4.223 1.00 98.56 125 VAL A CA 1
ATOM 941 C C . VAL A 1 125 ? 1.145 -3.957 3.851 1.00 98.56 125 VAL A C 1
ATOM 943 O O . VAL A 1 125 ? 1.516 -2.931 3.280 1.00 98.56 125 VAL A O 1
ATOM 946 N N . ASP A 1 126 ? 1.974 -4.948 4.169 1.00 98.56 126 ASP A N 1
ATOM 947 C CA . ASP A 1 126 ? 3.383 -4.971 3.781 1.00 98.56 126 ASP A CA 1
ATOM 948 C C . ASP A 1 126 ? 3.481 -5.321 2.293 1.00 98.56 126 ASP A C 1
ATOM 950 O O . ASP A 1 126 ? 3.077 -6.408 1.871 1.00 98.56 126 ASP A O 1
ATOM 954 N N . CYS A 1 127 ? 3.997 -4.390 1.493 1.00 98.12 127 CYS A N 1
ATOM 955 C CA . CYS A 1 127 ? 4.138 -4.541 0.052 1.00 98.12 127 CYS A CA 1
ATOM 956 C C . CYS A 1 127 ? 5.590 -4.356 -0.387 1.00 98.12 127 CYS A C 1
ATOM 958 O O . CYS A 1 127 ? 6.308 -3.487 0.106 1.00 98.12 127 CYS A O 1
ATOM 960 N N . THR A 1 128 ? 5.995 -5.110 -1.405 1.00 98.44 128 THR A N 1
ATOM 961 C CA . THR A 1 128 ? 7.223 -4.878 -2.169 1.00 98.44 128 THR A CA 1
ATOM 962 C C . THR A 1 128 ? 6.862 -4.454 -3.585 1.00 98.44 128 THR A C 1
ATOM 964 O O . THR A 1 128 ? 6.112 -5.151 -4.263 1.00 98.44 128 THR A O 1
ATOM 967 N N . VAL A 1 129 ? 7.436 -3.346 -4.051 1.00 97.62 129 VAL A N 1
ATOM 968 C CA . VAL A 1 129 ? 7.358 -2.903 -5.446 1.00 97.62 129 VAL A CA 1
ATOM 969 C C . VAL A 1 129 ? 8.762 -2.877 -6.032 1.00 97.62 129 VAL A C 1
ATOM 971 O O . VAL A 1 129 ? 9.627 -2.122 -5.589 1.00 97.62 129 VAL A O 1
ATOM 974 N N . GLU A 1 130 ? 8.991 -3.703 -7.040 1.00 97.50 130 GLU A N 1
ATOM 975 C CA . GLU A 1 130 ? 10.215 -3.743 -7.831 1.00 97.50 130 GLU A CA 1
ATOM 976 C C . GLU A 1 130 ? 9.994 -3.027 -9.164 1.00 97.50 130 GLU A C 1
ATOM 978 O O . GLU A 1 130 ? 8.990 -3.252 -9.834 1.00 97.50 130 GLU A O 1
ATOM 983 N N . ASN A 1 131 ? 10.932 -2.165 -9.551 1.00 96.31 131 ASN A N 1
ATOM 984 C CA . ASN A 1 131 ? 10.936 -1.514 -10.855 1.00 96.31 131 ASN A CA 1
ATOM 985 C C . ASN A 1 131 ? 11.626 -2.422 -11.881 1.00 96.31 131 ASN A C 1
ATOM 987 O O . ASN A 1 131 ? 12.852 -2.559 -11.873 1.00 96.31 131 ASN A O 1
ATOM 991 N N . THR A 1 132 ? 10.840 -3.005 -12.783 1.00 95.81 132 THR A N 1
ATOM 992 C CA . THR A 1 132 ? 11.321 -3.903 -13.846 1.00 95.81 132 THR A CA 1
ATOM 993 C C . THR A 1 132 ? 11.651 -3.165 -15.145 1.00 95.81 132 THR A C 1
ATOM 995 O O . THR A 1 132 ? 12.166 -3.764 -16.091 1.00 95.81 132 THR A O 1
ATOM 998 N N . SER A 1 133 ? 11.400 -1.854 -15.205 1.00 93.94 133 SER A N 1
ATOM 999 C CA . SER A 1 133 ? 11.738 -1.023 -16.359 1.00 93.94 133 SER A CA 1
ATOM 1000 C C . SER A 1 133 ? 13.233 -0.664 -16.401 1.00 93.94 133 SER A C 1
ATOM 1002 O O . SER A 1 133 ? 13.982 -0.824 -15.435 1.00 93.94 133 SER A O 1
ATOM 1004 N N . SER A 1 134 ? 13.687 -0.126 -17.535 1.00 95.69 134 SER A N 1
ATOM 1005 C CA . SER A 1 134 ? 15.070 0.342 -17.736 1.00 95.69 134 SER A CA 1
ATOM 1006 C C . SER A 1 134 ? 15.333 1.776 -17.252 1.00 95.69 134 SER A C 1
ATOM 1008 O O . SER A 1 134 ? 16.422 2.309 -17.468 1.00 95.69 134 SER A O 1
ATOM 1010 N N . LYS A 1 135 ? 14.343 2.428 -16.633 1.00 95.00 135 LYS A N 1
ATOM 1011 C CA . LYS A 1 135 ? 14.406 3.823 -16.173 1.00 95.00 135 LYS A CA 1
ATOM 1012 C C . LYS A 1 135 ? 13.957 3.916 -14.726 1.00 95.00 135 LYS A C 1
ATOM 1014 O O . LYS A 1 135 ? 13.298 3.012 -14.232 1.00 95.00 135 LYS A O 1
ATOM 1019 N N . ASP A 1 136 ? 14.264 5.024 -14.073 1.00 96.00 136 ASP A N 1
ATOM 1020 C CA . ASP A 1 136 ? 13.741 5.310 -12.741 1.00 96.00 136 ASP A CA 1
ATOM 1021 C C . ASP A 1 136 ? 12.216 5.476 -12.781 1.00 96.00 136 ASP A C 1
ATOM 1023 O O . ASP A 1 136 ? 11.677 6.133 -13.676 1.00 96.00 136 ASP A O 1
ATOM 1027 N N . GLN A 1 137 ? 11.536 4.895 -11.795 1.00 94.38 137 GLN A N 1
ATOM 1028 C CA . GLN A 1 137 ? 10.089 4.988 -11.625 1.00 94.38 137 GLN A CA 1
ATOM 1029 C C . GLN A 1 137 ? 9.763 5.660 -10.299 1.00 94.38 137 GLN A C 1
ATOM 1031 O O . GLN A 1 137 ? 10.401 5.388 -9.284 1.00 94.38 137 GLN A O 1
ATOM 1036 N N . ALA A 1 138 ? 8.749 6.518 -10.291 1.00 94.56 138 ALA A N 1
ATOM 1037 C CA . ALA A 1 138 ? 8.178 7.002 -9.044 1.00 94.56 138 ALA A CA 1
ATOM 1038 C C . ALA A 1 138 ? 7.190 5.960 -8.511 1.00 94.56 138 ALA A C 1
ATOM 1040 O O . ALA A 1 138 ? 6.396 5.408 -9.273 1.00 94.56 138 ALA A O 1
ATOM 1041 N N . VAL A 1 139 ? 7.232 5.711 -7.207 1.00 95.56 139 VAL A N 1
ATOM 1042 C CA . VAL A 1 139 ? 6.199 4.979 -6.475 1.00 95.56 139 VAL A CA 1
ATOM 1043 C C . VAL A 1 139 ? 5.565 5.962 -5.501 1.00 95.56 139 VAL A C 1
ATOM 1045 O O . VAL A 1 139 ? 6.279 6.692 -4.812 1.00 95.56 139 VAL A O 1
ATOM 1048 N N . SER A 1 140 ? 4.233 6.024 -5.499 1.00 95.38 140 SER A N 1
ATOM 1049 C CA . SER A 1 140 ? 3.474 6.860 -4.572 1.00 95.38 140 SER A CA 1
ATOM 1050 C C . SER A 1 140 ? 2.374 6.052 -3.913 1.00 95.38 140 SER A C 1
ATOM 1052 O O . SER A 1 140 ? 1.486 5.531 -4.590 1.00 95.38 140 SER A O 1
ATOM 1054 N N . SER A 1 141 ? 2.400 6.013 -2.587 1.00 95.25 141 SER A N 1
ATOM 1055 C CA . SER A 1 141 ? 1.415 5.302 -1.784 1.00 95.25 141 SER A CA 1
ATOM 1056 C C . SER A 1 141 ? 0.005 5.880 -1.968 1.00 95.25 141 SER A C 1
ATOM 1058 O O . SER A 1 141 ? -0.953 5.134 -2.125 1.00 95.25 141 SER A O 1
ATOM 1060 N N . ILE A 1 142 ? -0.121 7.205 -2.070 1.00 93.75 142 ILE A N 1
ATOM 1061 C CA . ILE A 1 142 ? -1.408 7.898 -2.252 1.00 93.75 142 ILE A CA 1
ATOM 1062 C C . ILE A 1 142 ? -2.003 7.678 -3.652 1.00 93.75 142 ILE A C 1
ATOM 1064 O O . ILE A 1 142 ? -3.219 7.581 -3.796 1.00 93.75 142 ILE A O 1
ATOM 1068 N N . MET A 1 143 ? -1.175 7.653 -4.702 1.00 92.19 143 MET A N 1
ATOM 1069 C CA . MET A 1 143 ? -1.678 7.562 -6.082 1.00 92.19 143 MET A CA 1
ATOM 1070 C C . MET A 1 143 ? -1.847 6.125 -6.570 1.00 92.19 143 MET A C 1
ATOM 1072 O O . MET A 1 143 ? -2.711 5.866 -7.407 1.00 92.19 143 MET A O 1
ATOM 1076 N N . MET A 1 144 ? -0.990 5.214 -6.108 1.00 93.50 144 MET A N 1
ATOM 1077 C CA . MET A 1 144 ? -0.892 3.869 -6.671 1.00 93.50 144 MET A CA 1
ATOM 1078 C C . MET A 1 144 ? -1.570 2.813 -5.812 1.00 93.50 144 MET A C 1
ATOM 1080 O O . MET A 1 144 ? -1.883 1.764 -6.357 1.00 93.50 144 MET A O 1
ATOM 1084 N N . PHE A 1 145 ? -1.816 3.065 -4.525 1.00 95.38 145 PHE A N 1
ATOM 1085 C CA . PHE A 1 145 ? -2.384 2.081 -3.604 1.00 95.38 145 PHE A CA 1
ATOM 1086 C C . PHE A 1 145 ? -3.737 2.551 -3.090 1.00 95.38 145 PHE A C 1
ATOM 1088 O O . PHE A 1 145 ? -3.935 3.727 -2.781 1.00 95.38 145 PHE A O 1
ATOM 1095 N N . LYS A 1 146 ? -4.666 1.608 -2.975 1.00 95.94 146 LYS A N 1
ATOM 1096 C CA . LYS A 1 146 ? -5.967 1.822 -2.354 1.00 95.94 146 LYS A CA 1
ATOM 1097 C C . LYS A 1 146 ? -6.432 0.524 -1.716 1.00 95.94 146 LYS A C 1
ATOM 1099 O O . LYS A 1 146 ? -6.311 -0.531 -2.325 1.00 95.94 146 LYS A O 1
ATOM 1104 N N . ILE A 1 147 ? -7.000 0.612 -0.519 1.00 97.81 147 ILE A N 1
ATOM 1105 C CA . ILE A 1 147 ? -7.717 -0.508 0.093 1.00 97.81 147 ILE A CA 1
ATOM 1106 C C . ILE A 1 147 ? -9.212 -0.261 -0.059 1.00 97.81 147 ILE A C 1
ATOM 1108 O O . ILE A 1 147 ? -9.686 0.841 0.233 1.00 97.81 147 ILE A O 1
ATOM 1112 N N . VAL A 1 148 ? -9.939 -1.275 -0.521 1.00 97.19 148 VAL A N 1
ATOM 1113 C CA . VAL A 1 148 ? -11.390 -1.232 -0.726 1.00 97.19 148 VAL A CA 1
ATOM 1114 C C . VAL A 1 148 ? -12.092 -2.345 0.048 1.00 97.19 148 VAL A C 1
ATOM 1116 O O . VAL A 1 148 ? -11.523 -3.415 0.256 1.00 97.19 148 VAL A O 1
ATOM 1119 N N . ASP A 1 149 ? -13.320 -2.087 0.506 1.00 96.69 149 ASP A N 1
ATOM 1120 C CA . ASP A 1 149 ? -14.210 -3.133 1.020 1.00 96.69 149 ASP A CA 1
ATOM 1121 C C . ASP A 1 149 ? -14.996 -3.828 -0.109 1.00 96.69 149 ASP A C 1
ATOM 1123 O O . ASP A 1 149 ? -15.070 -3.345 -1.239 1.00 96.69 149 ASP A O 1
ATOM 1127 N N . LYS A 1 150 ? -15.659 -4.939 0.228 1.00 93.62 150 LYS A N 1
ATOM 1128 C CA . LYS A 1 150 ? -16.576 -5.683 -0.658 1.00 93.62 150 LYS A CA 1
ATOM 1129 C C . LYS A 1 150 ? -17.710 -4.853 -1.282 1.00 93.62 150 LYS A C 1
ATOM 1131 O O . LYS A 1 150 ? -18.338 -5.300 -2.239 1.00 93.62 150 LYS A O 1
ATOM 1136 N N . ASP A 1 151 ? -18.029 -3.694 -0.707 1.00 93.62 151 ASP A N 1
ATOM 1137 C CA . ASP A 1 151 ? -19.062 -2.790 -1.212 1.00 93.62 151 ASP A CA 1
ATOM 1138 C C . ASP A 1 151 ? -18.450 -1.690 -2.114 1.00 93.62 151 ASP A C 1
ATOM 1140 O O . ASP A 1 151 ? -19.168 -0.803 -2.581 1.00 93.62 151 ASP A O 1
ATOM 1144 N N . GLY A 1 152 ? -17.136 -1.738 -2.365 1.00 90.81 152 GLY A N 1
ATOM 1145 C CA . GLY A 1 152 ? -16.384 -0.803 -3.198 1.00 90.81 152 GLY A CA 1
ATOM 1146 C C . GLY A 1 152 ? -16.021 0.514 -2.509 1.00 90.81 152 GLY A C 1
ATOM 1147 O O . GLY A 1 152 ? -15.663 1.478 -3.192 1.00 90.81 152 GLY A O 1
ATOM 1148 N N . ARG A 1 153 ? -16.128 0.613 -1.176 1.00 95.69 153 ARG A N 1
ATOM 1149 C CA . ARG A 1 153 ? -15.707 1.816 -0.440 1.00 95.69 153 ARG A CA 1
ATOM 1150 C C . ARG A 1 153 ? -14.203 1.802 -0.240 1.00 95.69 153 ARG A C 1
ATOM 1152 O O . ARG A 1 153 ? -13.661 0.842 0.296 1.00 95.69 153 ARG A O 1
ATOM 1159 N N . SER A 1 154 ? -13.547 2.891 -0.625 1.00 96.19 154 SER A N 1
ATOM 1160 C CA . SER A 1 154 ? -12.117 3.085 -0.407 1.00 96.19 154 SER A CA 1
ATOM 1161 C C . SER A 1 154 ? -11.823 3.665 0.969 1.00 96.19 154 SER A C 1
ATOM 1163 O O . SER A 1 154 ? -12.518 4.584 1.408 1.00 96.19 154 SER A O 1
ATOM 1165 N N . TYR A 1 155 ? -10.749 3.195 1.591 1.00 97.44 155 TYR A N 1
ATOM 1166 C CA . TYR A 1 155 ? -10.215 3.765 2.822 1.00 97.44 155 TYR A CA 1
ATOM 1167 C C . TYR A 1 155 ? -9.064 4.720 2.520 1.00 97.44 155 TYR A C 1
ATOM 1169 O O . TYR A 1 155 ? -8.190 4.415 1.706 1.00 97.44 155 TYR A O 1
ATOM 1177 N N . ASP A 1 156 ? -9.066 5.867 3.194 1.00 96.69 156 ASP A N 1
ATOM 1178 C CA . ASP A 1 156 ? -7.974 6.830 3.107 1.00 96.69 156 ASP A CA 1
ATOM 1179 C C . ASP A 1 156 ? -6.739 6.311 3.848 1.00 96.69 156 ASP A C 1
ATOM 1181 O O . ASP A 1 156 ? -6.840 5.681 4.909 1.00 96.69 156 ASP A O 1
ATOM 1185 N N . GLN A 1 157 ? -5.562 6.617 3.299 1.00 96.38 157 GLN A N 1
ATOM 1186 C CA . GLN A 1 157 ? -4.298 6.331 3.963 1.00 96.38 157 GLN A CA 1
ATOM 1187 C C . GLN A 1 157 ? -4.248 7.028 5.329 1.00 96.38 157 GLN A C 1
ATOM 1189 O O . GLN A 1 157 ? -4.483 8.233 5.444 1.00 96.38 157 GLN A O 1
ATOM 1194 N N . ALA A 1 158 ? -3.910 6.265 6.363 1.00 96.31 158 ALA A N 1
ATOM 1195 C CA . ALA A 1 158 ? -3.776 6.750 7.724 1.00 96.31 158 ALA A CA 1
ATOM 1196 C C . ALA A 1 158 ? -2.317 7.0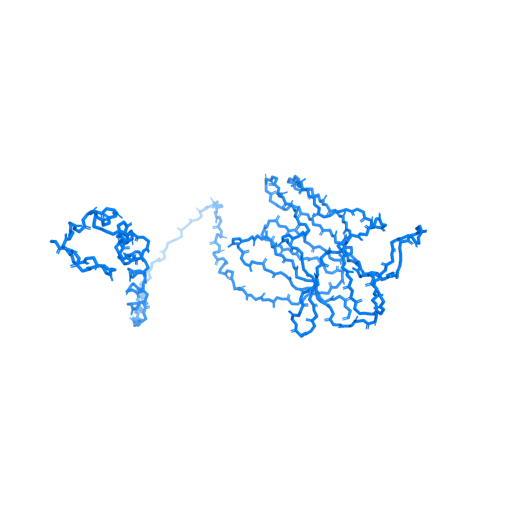90 8.052 1.00 96.31 158 ALA A C 1
ATOM 1198 O O . ALA A 1 158 ? -1.383 6.410 7.626 1.00 96.31 158 ALA A O 1
ATOM 1199 N N . LEU A 1 159 ? -2.123 8.122 8.875 1.00 92.69 159 LEU A N 1
ATOM 1200 C CA . LEU A 1 159 ? -0.825 8.401 9.481 1.00 92.69 159 LEU A CA 1
ATOM 1201 C C . LEU A 1 159 ? -0.568 7.394 10.603 1.00 92.69 159 LEU A C 1
ATOM 1203 O O . LEU A 1 159 ? -1.313 7.348 11.581 1.00 92.69 159 LEU A O 1
ATOM 1207 N N . PHE A 1 160 ? 0.502 6.615 10.469 1.00 94.94 160 PHE A N 1
ATOM 1208 C CA . PHE A 1 160 ? 0.915 5.633 11.463 1.00 94.94 160 PHE A CA 1
ATOM 1209 C C . PHE A 1 160 ? 2.443 5.593 11.543 1.00 94.94 160 PHE A C 1
ATOM 1211 O O . PHE A 1 160 ? 3.113 5.313 10.553 1.00 94.94 160 PHE A O 1
ATOM 1218 N N . THR A 1 161 ? 3.003 5.924 12.705 1.00 92.31 161 THR A N 1
ATOM 1219 C CA . THR A 1 161 ? 4.458 6.106 12.888 1.00 92.31 161 THR A CA 1
ATOM 1220 C C . THR A 1 161 ? 5.231 4.803 12.974 1.00 92.31 161 THR A C 1
ATOM 1222 O O . THR A 1 161 ? 6.435 4.784 12.740 1.00 92.31 161 THR A O 1
ATOM 1225 N N . ASP A 1 162 ? 4.529 3.717 13.277 1.00 95.56 162 ASP A N 1
ATOM 1226 C CA . ASP A 1 162 ? 5.125 2.421 13.583 1.00 95.56 162 ASP A CA 1
ATOM 1227 C C . ASP A 1 162 ? 4.971 1.445 12.413 1.00 95.56 162 ASP A C 1
ATOM 1229 O O . ASP A 1 162 ? 4.938 0.223 12.586 1.00 95.56 162 ASP A O 1
ATOM 1233 N N . ALA A 1 163 ? 4.831 2.010 11.214 1.00 96.00 163 ALA A N 1
ATOM 1234 C CA . ALA A 1 163 ? 4.904 1.296 9.957 1.00 96.00 163 ALA A CA 1
ATOM 1235 C C . ALA A 1 163 ? 6.361 0.903 9.659 1.00 96.00 163 ALA A C 1
ATOM 1237 O O . ALA A 1 163 ? 7.297 1.679 9.869 1.00 96.00 163 ALA A O 1
ATOM 1238 N N . ASN A 1 164 ? 6.566 -0.309 9.154 1.00 96.75 164 ASN A N 1
ATOM 1239 C CA . ASN A 1 164 ? 7.863 -0.783 8.703 1.00 96.75 164 ASN A CA 1
ATOM 1240 C C . ASN A 1 164 ? 8.107 -0.325 7.261 1.00 96.75 164 ASN A C 1
ATOM 1242 O O . ASN A 1 164 ? 7.500 -0.850 6.331 1.00 96.75 164 ASN A O 1
ATOM 1246 N N . GLY A 1 165 ? 9.005 0.642 7.069 1.00 96.25 165 GLY A N 1
ATOM 1247 C CA . GLY A 1 165 ? 9.305 1.205 5.750 1.00 96.25 165 GLY A CA 1
ATOM 1248 C C . GLY A 1 165 ? 8.175 2.071 5.175 1.00 96.25 165 GLY A C 1
ATOM 1249 O O . GLY A 1 165 ? 7.159 2.313 5.819 1.00 96.25 165 GLY A O 1
ATOM 1250 N N . GLN A 1 166 ? 8.366 2.559 3.947 1.00 95.31 166 GLN A N 1
ATOM 1251 C CA . GLN A 1 166 ? 7.396 3.396 3.230 1.00 95.31 166 GLN A CA 1
ATOM 1252 C C . GLN A 1 166 ? 7.341 3.021 1.748 1.00 95.31 166 GLN A C 1
ATOM 1254 O O . GLN A 1 166 ? 8.294 2.460 1.209 1.00 95.31 166 GLN A O 1
ATOM 1259 N N . LEU A 1 167 ? 6.250 3.389 1.078 1.00 96.25 167 LEU A N 1
ATOM 1260 C CA . LEU A 1 167 ? 6.000 3.105 -0.341 1.00 96.25 167 LEU A CA 1
ATOM 1261 C C . LEU A 1 167 ? 6.005 4.383 -1.194 1.00 96.25 167 LEU A C 1
ATOM 1263 O O . LEU A 1 167 ? 5.324 4.466 -2.211 1.00 96.25 167 LEU A O 1
ATOM 1267 N N . ASP A 1 168 ? 6.779 5.385 -0.778 1.00 96.31 168 ASP A N 1
ATOM 1268 C CA . ASP A 1 168 ? 6.932 6.649 -1.494 1.00 96.31 168 ASP A CA 1
ATOM 1269 C C . ASP A 1 168 ? 8.399 6.902 -1.825 1.00 96.31 168 ASP A C 1
ATOM 1271 O O . ASP A 1 168 ? 9.251 6.935 -0.932 1.00 96.31 168 ASP A O 1
ATOM 1275 N N . GLY A 1 169 ? 8.693 7.110 -3.108 1.00 96.50 169 GLY A N 1
ATOM 1276 C CA . GLY A 1 169 ? 10.030 7.477 -3.559 1.00 96.50 169 GLY 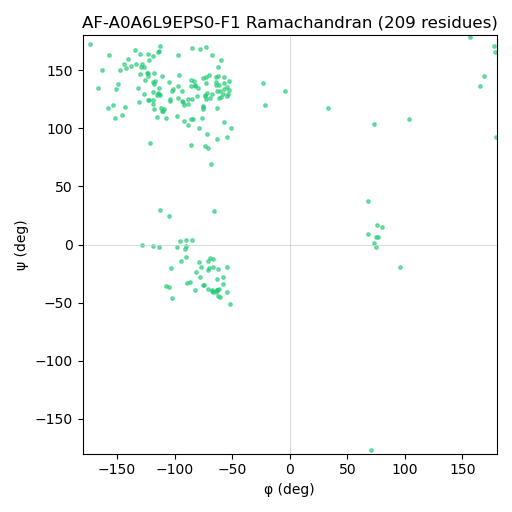A CA 1
ATOM 1277 C C . GLY A 1 169 ? 10.319 7.134 -5.015 1.00 96.50 169 GLY A C 1
ATOM 1278 O O . GLY A 1 169 ? 9.499 6.558 -5.728 1.00 96.50 169 GLY A O 1
ATOM 1279 N N . THR A 1 170 ? 11.526 7.489 -5.449 1.00 97.25 170 THR A N 1
ATOM 1280 C CA . THR A 1 170 ? 12.063 7.089 -6.753 1.00 97.25 170 THR A CA 1
ATOM 1281 C C . THR A 1 170 ? 12.780 5.751 -6.623 1.00 97.25 170 THR A C 1
ATOM 1283 O O . THR A 1 170 ? 13.708 5.605 -5.827 1.00 97.25 170 THR A O 1
ATOM 1286 N N . VAL A 1 171 ? 12.378 4.783 -7.438 1.00 97.31 171 VAL A N 1
ATOM 1287 C CA . VAL A 1 171 ? 12.939 3.436 -7.491 1.00 97.31 171 VAL A CA 1
ATOM 1288 C C . VAL A 1 171 ? 13.709 3.290 -8.795 1.00 97.31 171 VAL A C 1
ATOM 1290 O O . VAL A 1 171 ? 13.127 3.345 -9.876 1.00 97.31 171 VAL A O 1
ATOM 1293 N N . GLY A 1 172 ? 15.028 3.120 -8.703 1.00 97.69 172 GLY A N 1
ATOM 1294 C CA . GLY A 1 172 ? 15.877 2.916 -9.879 1.00 97.69 172 GLY A CA 1
ATOM 1295 C C . GLY A 1 172 ? 15.617 1.583 -10.585 1.00 97.69 172 GLY A C 1
ATOM 1296 O O . GLY A 1 172 ? 15.025 0.673 -10.008 1.00 97.69 172 GLY A O 1
ATOM 1297 N N . SER A 1 173 ? 16.080 1.458 -11.829 1.00 97.81 173 SER A N 1
ATOM 1298 C CA . SER A 1 173 ? 15.943 0.225 -12.622 1.00 97.81 173 SER A CA 1
ATOM 1299 C C . SER A 1 173 ? 16.488 -1.006 -11.881 1.00 97.81 173 SER A C 1
ATOM 1301 O O . SER A 1 173 ? 17.601 -0.979 -11.347 1.00 97.81 173 SER A O 1
ATOM 1303 N N . GLY A 1 174 ? 15.687 -2.075 -11.810 1.00 97.12 174 GLY A N 1
ATOM 1304 C CA . GLY A 1 174 ? 16.017 -3.324 -11.113 1.00 97.12 174 GLY A CA 1
ATOM 1305 C C . GLY A 1 174 ? 16.093 -3.200 -9.587 1.00 97.12 174 GLY A C 1
ATOM 1306 O O . GLY A 1 174 ? 16.575 -4.108 -8.908 1.00 97.12 174 GLY A O 1
ATOM 1307 N N . ARG A 1 175 ? 15.687 -2.058 -9.018 1.00 98.38 175 ARG A N 1
ATOM 1308 C CA . ARG A 1 175 ? 15.625 -1.837 -7.568 1.00 98.38 175 ARG A CA 1
ATOM 1309 C C . ARG A 1 175 ? 14.207 -2.074 -7.068 1.00 98.38 175 ARG A C 1
ATOM 1311 O O . ARG A 1 175 ? 13.245 -2.048 -7.829 1.00 98.38 175 ARG A O 1
ATOM 1318 N N . LYS A 1 176 ? 14.093 -2.253 -5.754 1.00 98.38 176 LYS A N 1
ATOM 1319 C CA . LYS A 1 176 ? 12.816 -2.405 -5.059 1.00 98.38 176 LYS A CA 1
ATOM 1320 C C . LYS A 1 176 ? 12.673 -1.421 -3.908 1.00 98.38 176 LYS A C 1
ATOM 1322 O O . LYS A 1 176 ? 13.675 -1.028 -3.306 1.00 98.38 176 LYS A O 1
ATOM 1327 N N . ILE A 1 177 ? 11.428 -1.083 -3.606 1.00 98.38 177 ILE A N 1
ATOM 1328 C CA . ILE A 1 177 ? 10.992 -0.415 -2.383 1.00 98.38 177 ILE A CA 1
ATOM 1329 C C . ILE A 1 177 ? 10.039 -1.356 -1.641 1.00 98.38 177 ILE A C 1
ATOM 1331 O O . ILE A 1 177 ? 9.219 -2.029 -2.265 1.00 98.38 177 ILE A O 1
ATOM 1335 N N . THR A 1 178 ? 10.179 -1.434 -0.322 1.00 98.62 178 THR A N 1
ATOM 1336 C CA . THR A 1 178 ? 9.333 -2.267 0.539 1.00 98.62 178 THR A CA 1
ATOM 1337 C C . THR A 1 178 ? 8.865 -1.418 1.707 1.00 98.62 178 THR A C 1
ATOM 1339 O O . THR A 1 178 ? 9.668 -0.687 2.295 1.00 98.62 178 THR A O 1
ATOM 1342 N N . GLY A 1 179 ? 7.581 -1.508 2.027 1.00 98.31 179 GLY A N 1
ATOM 1343 C CA . GLY A 1 179 ? 7.001 -0.774 3.136 1.00 98.31 179 GLY A CA 1
ATOM 1344 C C . GLY A 1 179 ? 5.552 -1.146 3.403 1.00 98.31 179 GLY A C 1
ATOM 1345 O O . GLY A 1 179 ? 4.926 -1.859 2.619 1.00 98.31 179 GLY A O 1
ATOM 1346 N N . GLU A 1 180 ? 5.012 -0.623 4.498 1.00 98.44 180 GLU A N 1
ATOM 1347 C CA . GLU A 1 180 ? 3.624 -0.855 4.888 1.00 98.44 180 GLU A CA 1
ATOM 1348 C C . GLU A 1 180 ? 2.704 0.287 4.437 1.00 98.44 180 GLU A C 1
ATOM 1350 O O . GLU A 1 180 ? 2.918 1.457 4.759 1.00 98.44 180 GLU A O 1
ATOM 1355 N N . TYR A 1 181 ? 1.640 -0.061 3.712 1.00 98.25 181 TYR A N 1
ATOM 1356 C CA . TYR A 1 181 ? 0.519 0.835 3.437 1.00 98.25 181 TYR A CA 1
ATOM 1357 C C . TYR A 1 181 ? -0.516 0.705 4.557 1.00 98.25 181 TYR A C 1
ATOM 1359 O O . TYR A 1 181 ? -1.020 -0.390 4.801 1.00 98.25 181 TYR A O 1
ATOM 1367 N N . CYS A 1 182 ? -0.820 1.806 5.246 1.00 98.31 182 CYS A N 1
ATOM 1368 C CA . CYS A 1 182 ? -1.688 1.815 6.423 1.00 98.31 182 CYS A CA 1
ATOM 1369 C C . CYS A 1 182 ? -2.990 2.580 6.159 1.00 98.31 182 CYS A C 1
ATOM 1371 O O . CYS A 1 182 ? -2.963 3.692 5.632 1.00 98.31 182 CYS A O 1
ATOM 1373 N N . VAL A 1 183 ? -4.118 2.010 6.579 1.00 98.50 183 VAL A N 1
ATOM 1374 C CA . VAL A 1 183 ? -5.448 2.643 6.594 1.00 98.50 183 VAL A CA 1
ATOM 1375 C C . VAL A 1 183 ? -6.139 2.365 7.932 1.00 98.50 183 VAL A C 1
ATOM 1377 O O . VAL A 1 183 ? -5.707 1.492 8.681 1.00 98.50 183 VAL A O 1
ATOM 1380 N N . GLN A 1 184 ? -7.231 3.068 8.236 1.00 98.44 184 GLN A N 1
ATOM 1381 C CA . GLN A 1 184 ? -8.112 2.712 9.356 1.00 98.44 184 GLN A CA 1
ATOM 1382 C C . GLN A 1 184 ? -9.396 2.053 8.850 1.00 98.44 184 GLN A C 1
ATOM 1384 O O . GLN A 1 184 ? -10.130 2.655 8.068 1.00 98.44 184 GLN A O 1
ATOM 1389 N N . VAL A 1 185 ? -9.699 0.856 9.348 1.00 98.38 185 VAL A N 1
ATOM 1390 C CA . VAL A 1 185 ? -10.903 0.078 9.003 1.00 98.38 185 VAL A CA 1
ATOM 1391 C C . VAL A 1 185 ? -11.720 -0.229 10.260 1.00 98.38 185 VAL A C 1
ATOM 1393 O O . VAL A 1 185 ? -11.166 -0.177 11.359 1.00 98.38 185 VAL A O 1
ATOM 1396 N N . PRO A 1 186 ? -13.026 -0.544 10.153 1.00 98.12 186 PRO A N 1
ATOM 1397 C CA . PRO A 1 186 ? -13.779 -1.095 11.277 1.00 98.12 186 PRO A CA 1
ATOM 1398 C C . PRO A 1 186 ? -13.070 -2.316 11.867 1.00 98.12 186 PRO A C 1
ATOM 1400 O O . PRO A 1 186 ? -12.532 -3.140 11.130 1.00 98.12 186 PRO A O 1
ATOM 1403 N N . GLN A 1 187 ? -13.076 -2.447 13.190 1.00 97.38 187 GLN A N 1
ATOM 1404 C CA . GLN A 1 187 ? -12.417 -3.572 13.845 1.00 97.38 187 GLN A CA 1
ATOM 1405 C C . GLN A 1 187 ? -13.016 -4.911 13.378 1.00 97.38 187 GLN A C 1
ATOM 1407 O O . GLN A 1 187 ? -14.230 -5.113 13.445 1.00 97.38 187 GLN A O 1
ATOM 1412 N N . GLY A 1 188 ? -12.166 -5.834 12.920 1.00 95.19 188 GLY A N 1
ATOM 1413 C CA . GLY A 1 188 ? -12.585 -7.137 12.399 1.00 95.19 188 GLY A CA 1
ATOM 1414 C C . GLY A 1 188 ? -13.198 -7.091 10.995 1.00 95.19 188 GLY A C 1
ATOM 1415 O O . GLY A 1 188 ? -13.879 -8.040 10.602 1.00 95.19 188 GLY A O 1
ATOM 1416 N N . GLN A 1 189 ? -12.989 -6.006 10.243 1.00 96.75 189 GLN A N 1
ATOM 1417 C CA . GLN A 1 189 ? -13.413 -5.902 8.847 1.00 96.75 189 GLN A CA 1
ATOM 1418 C C . GLN A 1 189 ? -12.809 -7.041 8.007 1.00 96.75 189 GLN A C 1
ATOM 1420 O O . GLN A 1 189 ? -11.614 -7.315 8.089 1.00 96.75 189 GLN A O 1
ATOM 1425 N N . THR A 1 190 ? -13.633 -7.681 7.175 1.00 96.62 190 THR A N 1
ATOM 1426 C CA . THR A 1 190 ? -13.251 -8.790 6.276 1.00 96.62 190 THR A CA 1
ATOM 1427 C C . THR A 1 190 ? -13.581 -8.460 4.823 1.00 96.62 190 THR A C 1
ATOM 1429 O O . THR A 1 190 ? -14.376 -7.547 4.562 1.00 96.62 190 THR A O 1
ATOM 1432 N N . GLY A 1 191 ? -12.999 -9.204 3.877 1.00 96.12 191 GLY A N 1
ATOM 1433 C CA . GLY A 1 191 ? -13.204 -8.973 2.450 1.00 96.12 191 GLY A CA 1
ATOM 1434 C C . GLY A 1 191 ? -12.589 -7.654 1.994 1.00 96.12 191 GLY A C 1
ATOM 1435 O O . GLY A 1 191 ? -13.210 -6.924 1.219 1.00 96.12 191 GLY A O 1
ATOM 1436 N N . LEU A 1 192 ? -11.425 -7.310 2.551 1.00 98.00 192 LEU A N 1
ATOM 1437 C CA . LEU A 1 192 ? -10.630 -6.178 2.097 1.00 98.00 192 LEU A CA 1
ATOM 1438 C C . LEU A 1 192 ? -9.773 -6.594 0.904 1.00 98.00 192 LEU A C 1
ATOM 1440 O O . LEU A 1 192 ? -9.188 -7.678 0.885 1.00 98.00 192 LEU A O 1
ATOM 1444 N N . GLU A 1 193 ? -9.650 -5.694 -0.063 1.00 97.56 193 GLU A N 1
ATOM 1445 C CA . GLU A 1 193 ? -8.803 -5.880 -1.236 1.00 97.56 193 GLU A CA 1
ATOM 1446 C C . GLU A 1 193 ? -7.832 -4.706 -1.379 1.00 97.56 193 GLU A C 1
ATOM 1448 O O . GLU A 1 193 ? -8.192 -3.552 -1.135 1.00 97.56 193 GLU A O 1
ATOM 1453 N N . LEU A 1 194 ? -6.593 -4.995 -1.783 1.00 97.00 194 LEU A N 1
ATOM 1454 C CA . LEU A 1 194 ? -5.637 -3.988 -2.226 1.00 97.00 194 LEU A CA 1
ATOM 1455 C C . LEU A 1 194 ? -5.757 -3.823 -3.738 1.00 97.00 194 LEU A C 1
ATOM 1457 O O . LEU A 1 194 ? -5.479 -4.751 -4.497 1.00 97.00 194 LEU A O 1
ATOM 1461 N N . GLU A 1 195 ? -6.077 -2.612 -4.167 1.00 94.50 195 GLU A N 1
ATOM 1462 C CA . GLU A 1 195 ? -5.935 -2.171 -5.543 1.00 94.50 195 GLU A CA 1
ATOM 1463 C C . GLU A 1 195 ? -4.574 -1.491 -5.723 1.00 94.50 195 GLU A C 1
ATOM 1465 O O . GLU A 1 195 ? -4.283 -0.489 -5.060 1.00 94.50 195 GLU A O 1
ATOM 1470 N N . PHE A 1 196 ? -3.761 -1.995 -6.655 1.00 92.69 196 PHE A N 1
ATOM 1471 C CA . PHE A 1 196 ? -2.546 -1.309 -7.092 1.00 92.69 196 PHE A CA 1
ATOM 1472 C C . PHE A 1 196 ? -2.636 -0.893 -8.561 1.00 92.69 196 PHE A C 1
ATOM 1474 O O . PHE A 1 196 ? -2.923 -1.709 -9.439 1.00 92.69 196 PHE A O 1
ATOM 1481 N N . ASN A 1 197 ? -2.361 0.384 -8.826 1.00 89.00 197 ASN A N 1
ATOM 1482 C CA . ASN A 1 197 ? -2.407 0.989 -10.153 1.00 89.00 197 ASN A CA 1
ATOM 1483 C C . ASN A 1 197 ? -0.995 1.344 -10.620 1.00 89.00 197 ASN A C 1
ATOM 1485 O O . ASN A 1 197 ? -0.348 2.227 -10.060 1.00 89.00 197 ASN A O 1
ATOM 1489 N N . SER A 1 198 ? -0.530 0.685 -11.684 1.00 80.00 198 SER A N 1
ATOM 1490 C CA . SER A 1 198 ? 0.832 0.889 -12.205 1.00 80.00 198 SER A CA 1
ATOM 1491 C C . SER A 1 198 ? 1.043 2.251 -12.878 1.00 80.00 198 SER A C 1
ATOM 1493 O O . SER A 1 198 ? 2.174 2.707 -13.015 1.00 80.00 198 SER A O 1
ATOM 1495 N N . SER A 1 199 ? -0.023 2.928 -13.309 1.00 68.25 199 SER A N 1
ATOM 1496 C CA . SER A 1 199 ? 0.055 4.254 -13.921 1.00 68.25 199 SER A CA 1
ATOM 1497 C C . SER A 1 199 ? -1.308 4.949 -13.922 1.00 68.25 199 SER A C 1
ATOM 1499 O O . SER A 1 199 ? -2.339 4.301 -14.060 1.00 68.25 199 SER A O 1
ATOM 1501 N N . LEU A 1 200 ? -1.319 6.286 -13.866 1.00 53.16 200 LEU A N 1
ATOM 1502 C CA . LEU A 1 200 ? -2.530 7.099 -14.080 1.00 53.16 200 LEU A CA 1
ATOM 1503 C C . LEU A 1 200 ? -3.001 7.106 -15.547 1.00 53.16 200 LEU A C 1
ATOM 1505 O O . LEU A 1 200 ? -4.093 7.585 -15.841 1.00 53.16 200 LEU A O 1
ATOM 1509 N N . ILE A 1 201 ? -2.149 6.649 -16.472 1.00 55.88 201 ILE A N 1
ATOM 1510 C CA . ILE A 1 201 ? -2.374 6.722 -17.925 1.00 55.88 201 ILE A CA 1
ATOM 1511 C C . ILE A 1 201 ? -2.702 5.341 -18.501 1.00 55.88 201 ILE A C 1
ATOM 1513 O O . ILE A 1 201 ? -3.525 5.230 -19.407 1.00 55.88 201 ILE A O 1
ATOM 1517 N N . ASN A 1 202 ? -2.075 4.294 -17.962 1.00 57.25 202 ASN A N 1
ATOM 1518 C CA . ASN A 1 202 ? -2.315 2.913 -18.358 1.00 57.25 202 ASN A CA 1
ATOM 1519 C C . ASN A 1 202 ? -3.103 2.241 -17.230 1.00 57.25 202 ASN A C 1
ATOM 1521 O O . ASN A 1 202 ? -2.548 1.998 -16.163 1.00 57.25 202 ASN A O 1
ATOM 1525 N N . ASN A 1 203 ? -4.386 1.954 -17.467 1.00 59.47 203 ASN A N 1
ATOM 1526 C CA . ASN A 1 203 ? -5.347 1.369 -16.515 1.00 59.47 203 ASN A CA 1
ATOM 1527 C C . ASN A 1 203 ? -5.025 -0.082 -16.081 1.00 59.47 203 ASN A C 1
ATOM 1529 O O . ASN A 1 203 ? -5.930 -0.855 -15.781 1.00 59.47 203 ASN A O 1
ATOM 1533 N N . GLN A 1 204 ? -3.756 -0.492 -16.063 1.00 75.62 204 GLN A N 1
ATOM 1534 C CA . GLN A 1 204 ? -3.393 -1.820 -15.593 1.00 75.62 204 GLN A CA 1
ATOM 1535 C C . GLN A 1 204 ? -3.402 -1.820 -14.064 1.00 75.62 204 GLN A C 1
ATOM 1537 O O . GLN A 1 204 ? -2.476 -1.324 -13.408 1.00 75.62 204 GLN A O 1
ATOM 1542 N N . GLN A 1 205 ? -4.507 -2.343 -13.546 1.00 83.75 205 GLN A N 1
ATOM 1543 C CA . GLN A 1 205 ? -4.822 -2.483 -12.137 1.00 83.75 205 GLN A CA 1
ATOM 1544 C C . GLN A 1 205 ? -4.664 -3.945 -11.717 1.00 83.75 205 GLN A C 1
ATOM 1546 O O . GLN A 1 205 ? -5.076 -4.855 -12.440 1.00 83.75 205 GLN A O 1
ATOM 1551 N N . ILE A 1 206 ? -4.106 -4.161 -10.530 1.00 88.81 206 ILE A N 1
ATOM 1552 C CA . ILE A 1 206 ? -4.130 -5.460 -9.851 1.00 88.81 206 ILE A CA 1
ATOM 1553 C C . ILE A 1 206 ? -5.020 -5.357 -8.623 1.00 88.81 206 ILE A C 1
ATOM 1555 O O . ILE A 1 206 ? -5.050 -4.310 -7.973 1.00 88.81 206 ILE A O 1
ATOM 1559 N N . ILE A 1 207 ? -5.724 -6.444 -8.322 1.00 92.94 207 ILE A N 1
ATOM 1560 C CA . ILE A 1 207 ? -6.550 -6.570 -7.125 1.00 92.94 207 ILE A CA 1
ATOM 1561 C C . ILE A 1 207 ? -6.053 -7.780 -6.338 1.00 92.94 207 ILE A C 1
ATOM 1563 O O . ILE A 1 207 ? -5.961 -8.885 -6.880 1.00 92.94 207 ILE A O 1
ATOM 1567 N N . VAL A 1 208 ? -5.702 -7.561 -5.073 1.00 95.44 208 VAL A N 1
ATOM 1568 C CA . VAL A 1 208 ? -5.193 -8.594 -4.166 1.00 95.44 208 VAL A CA 1
ATOM 1569 C C . VAL A 1 208 ? -6.138 -8.729 -2.977 1.00 95.44 208 VAL A C 1
ATOM 1571 O O . VAL A 1 208 ? -6.330 -7.765 -2.243 1.00 95.44 208 VAL A O 1
ATOM 1574 N N . SER A 1 209 ? -6.698 -9.917 -2.760 1.00 96.25 209 SER A N 1
ATOM 1575 C CA . SER A 1 209 ? -7.501 -10.234 -1.574 1.00 96.25 209 SER A CA 1
ATOM 1576 C C . SER A 1 209 ? -6.617 -10.240 -0.328 1.00 96.25 209 SER A C 1
ATOM 1578 O O . SER A 1 209 ? -5.575 -10.901 -0.320 1.00 96.25 209 SER A O 1
ATOM 1580 N N . LEU A 1 210 ? -7.036 -9.531 0.723 1.00 96.94 210 LEU A N 1
ATOM 1581 C CA . LEU A 1 210 ? -6.244 -9.316 1.939 1.00 96.94 210 LEU A CA 1
ATOM 1582 C C . LEU A 1 210 ? -6.717 -10.156 3.130 1.00 96.94 210 LEU A C 1
ATOM 1584 O O . LEU A 1 210 ? -5.868 -10.599 3.906 1.00 96.94 210 LEU A O 1
ATOM 1588 N N . ASN A 1 211 ? -8.032 -10.365 3.293 1.00 93.19 211 ASN A N 1
ATOM 1589 C CA . ASN A 1 211 ? -8.619 -11.145 4.392 1.00 93.19 211 ASN A CA 1
ATOM 1590 C C . ASN A 1 211 ? -10.069 -11.601 4.163 1.00 93.19 211 ASN A C 1
ATOM 1592 O O . ASN A 1 211 ? -10.734 -11.091 3.235 1.00 93.19 211 ASN A O 1
#

Secondary structure (DSSP, 8-state):
-EE-TTT--EE-TT-SB-TTT--B-PPPGGGSHHHHHHHHHHHHHHTS-----------------------------------EEETT-EEE-SSEEEEEEEEEEESB-TTSSSBPPTTEEEEEEEEEEEE-SSS-EEE-HHHHEEEE-TT-PEEPBPP-TT-SB-S-EEE-TT-EEEEEEEEEEETT--S-EEEEES-SSS--EEEEE--

Solvent-accessible surface area (backbone atoms only — not comparable to full-atom values): 12932 Å² total; per-residue (Å²): 114,40,65,39,92,85,80,62,49,82,36,58,79,81,43,64,48,38,90,88,80,63,51,70,50,73,77,63,69,76,77,37,68,72,48,51,52,52,56,52,54,54,57,57,62,70,72,71,78,79,83,82,89,81,90,78,91,80,90,82,90,82,90,81,90,83,90,78,91,80,82,87,80,71,84,75,77,80,71,88,67,80,53,84,43,47,67,67,43,74,47,80,54,92,51,35,35,41,29,36,72,44,75,52,74,43,56,49,40,94,84,63,80,53,59,44,58,92,72,32,20,34,42,33,36,34,34,37,45,28,25,67,32,94,52,72,39,81,42,44,49,83,82,26,47,42,42,30,39,82,85,68,52,72,47,62,78,44,94,65,92,75,50,63,58,51,50,65,48,78,31,44,51,77,31,67,46,52,13,33,52,37,25,62,41,55,61,87,72,64,46,34,31,41,38,39,42,83,40,100,83,50,87,58,54,44,40,28,47,69,84

Foldseek 3Di:
DDADPPPRDDDDLPDQADPPPRHGNDDDPCVDPVNVVVVVVVVVVVVPDDDDDDDDDDDDDDDDDDDDDDDPPDPPPPDLDADEAEAQDWDDDPFKIKHFPAKDWDQAAPVRPGGADPQKIKIKTKMKIFGQDQAKDWWDLQPFKWKAAPVGDTFDFDDHPRKDFDRGDIAGHRGMGIIIGIGMDGPPGARMWMWGAPDPVDRNIYIYHHD

pLDDT: mean 81.36, std 22.11, range [25.95, 98.62]